Protein AF-A0A0C1C9D0-F1 (afdb_monomer)

Mean predicted aligned error: 9.77 Å

Foldseek 3Di:
DDPPDDADEDEDAQDPVQLALQCQLLDPPPDHDPLSVVLCVLQDQQLVVLLPDDLVNLCVVVVHVPDDPVRSVVSSVVSNVVSVVCLFPPADFLCSLCPPVNLVLVVVLCVVCCVQFSPPVLSVLVVVLCVVRVRTRCSVVLVVDDVLLCVLVVLLVVCCVVVPPPRAACFNSGLDAQADLALVRSLSSRCVSQSDNVQLVSRDQLVVSVVVLVPDDQCPCCVGRNDPDGSCSLSSLSTSVNSSVSNSSSRSSSSNRQSVDSVSSVVSRSSSNSCVVHVVDLLNSLQVVLVVCVVVVHFKYKYFQADPNNVVNNPPVPQWDWDPDDDVVRRITMTGGDPPPPD

Sequence (343 aa):
MNVLFYLVIHTSNILGIFTDPFEFEGDYGSGINLTRQKIFEQVVSKEALAKNLTGQEIIQLMQSPDASQAEIAEYHRMLVEQALLADHTYGPTLAELIPDDLIQVLIQKQSANREIGFSTEDLENFTAFIHRYGDQHIFHFLRSNLSEFLSLDKILRDHAATKGKDFDLPILGSTEPLIGQKNFELKVALLDKLMCAKTLQLAKPEETVRKSLAEMPKDFLNAYFGPTANTQDLALFCTPAGQTLFYWLYHALNLHLISKDPAMITEINLVKKRFAESLANPEFRAQAFREKLIAANSGLLFTQESDAYIPKALGKENLFLPIDKQNPRDGCFIFLRTDYVGT

pLDDT: mean 81.56, std 14.35, range [29.55, 95.81]

Solvent-accessible surface area (backbone atoms only — not comparable to full-atom values): 18991 Å² total; per-residue (Å²): 134,88,79,82,79,82,78,40,75,47,79,43,81,59,61,70,79,64,53,48,29,56,79,38,78,66,47,96,68,88,69,87,53,64,66,37,51,57,48,48,71,59,64,51,52,56,33,60,55,48,69,68,55,46,75,66,56,49,31,60,74,68,72,38,91,82,63,49,75,67,56,52,52,51,50,51,51,50,46,31,52,52,24,46,50,45,35,59,73,67,39,59,26,38,34,76,73,54,38,73,72,52,52,54,50,49,53,54,44,29,70,76,33,40,95,61,58,29,44,70,67,56,52,52,48,51,51,52,50,46,69,74,44,21,86,36,35,39,49,58,50,65,72,70,55,61,69,73,56,46,44,50,57,54,50,51,50,54,46,27,72,73,65,52,88,82,60,66,49,52,47,82,68,29,59,37,57,64,50,64,72,42,50,67,44,37,43,48,49,39,46,64,70,46,72,39,62,73,51,35,72,62,36,66,63,38,71,65,46,46,55,60,59,70,74,49,61,65,60,57,34,26,81,63,63,35,90,86,38,51,42,72,72,56,56,57,42,25,40,34,44,22,31,50,50,48,48,46,51,53,52,42,51,48,49,47,55,52,37,78,39,55,66,52,55,54,53,48,35,50,41,16,48,47,14,44,72,28,68,59,23,58,66,51,42,20,46,56,51,43,51,52,40,58,75,67,59,48,40,37,39,40,38,32,48,40,61,82,44,40,63,56,46,37,40,47,92,57,42,25,42,68,58,86,91,66,56,74,87,69,18,40,47,48,31,38,46,52,83,81,72,85,125

Structure (mmCIF, N/CA/C/O backbone):
data_AF-A0A0C1C9D0-F1
#
_entry.id   AF-A0A0C1C9D0-F1
#
loop_
_atom_site.group_PDB
_atom_site.id
_atom_site.type_symbol
_atom_site.label_atom_id
_atom_site.label_alt_id
_atom_site.label_comp_id
_atom_site.label_asym_id
_atom_site.label_entity_id
_atom_site.label_seq_id
_atom_site.pdbx_PDB_ins_code
_atom_site.Cartn_x
_atom_site.Cartn_y
_atom_site.Cartn_z
_atom_site.occupancy
_atom_site.B_iso_or_equiv
_atom_site.auth_seq_id
_atom_site.auth_comp_id
_atom_site.auth_asym_id
_atom_site.auth_atom_id
_atom_site.pdbx_PDB_model_num
ATOM 1 N N . MET A 1 1 ? -48.112 1.699 43.998 1.00 33.81 1 MET A N 1
ATOM 2 C CA . MET A 1 1 ? -46.986 2.413 43.358 1.00 33.81 1 MET A CA 1
ATOM 3 C C . MET A 1 1 ? -46.663 1.686 42.069 1.00 33.81 1 MET A C 1
ATOM 5 O O . MET A 1 1 ? -46.240 0.542 42.145 1.00 33.81 1 MET A O 1
ATOM 9 N N . ASN A 1 2 ? -46.917 2.297 40.911 1.00 29.55 2 ASN A N 1
ATOM 10 C CA . ASN A 1 2 ? -46.467 1.740 39.635 1.00 29.55 2 ASN A CA 1
ATOM 11 C C . ASN A 1 2 ? -44.996 2.118 39.461 1.00 29.55 2 ASN A C 1
ATOM 13 O O . ASN A 1 2 ? -44.685 3.290 39.263 1.00 29.55 2 ASN A O 1
ATOM 17 N N . VAL A 1 3 ? -44.100 1.142 39.601 1.00 32.69 3 VAL A N 1
ATOM 18 C CA . VAL A 1 3 ? -42.683 1.317 39.274 1.00 32.69 3 VAL A CA 1
ATOM 19 C C . VAL A 1 3 ? -42.565 1.178 37.761 1.00 32.69 3 VAL A C 1
ATOM 21 O O . VAL A 1 3 ? -42.685 0.084 37.214 1.00 32.69 3 VAL A O 1
ATOM 24 N N . LEU A 1 4 ? -42.403 2.307 37.075 1.00 31.38 4 LEU A N 1
ATOM 25 C CA . LEU A 1 4 ? -41.995 2.335 35.675 1.00 31.38 4 LEU A CA 1
ATOM 26 C C . LEU A 1 4 ? -40.527 1.898 35.615 1.00 31.38 4 LEU A C 1
ATOM 28 O O . LEU A 1 4 ? -39.630 2.686 35.899 1.00 31.38 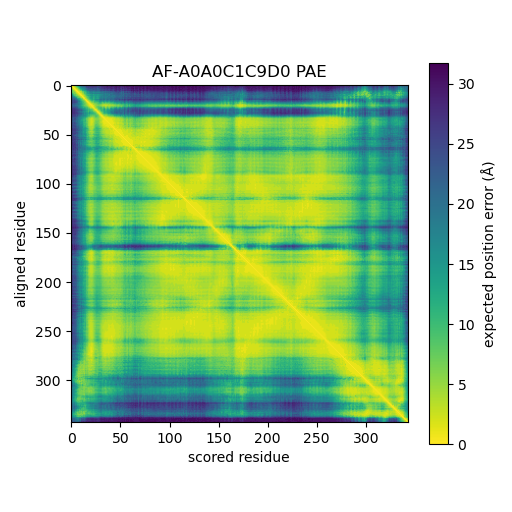4 LEU A O 1
ATOM 32 N N . PHE A 1 5 ? -40.287 0.632 35.274 1.00 34.69 5 PHE A N 1
ATOM 33 C CA . PHE A 1 5 ? -38.957 0.162 34.898 1.00 34.69 5 PHE A CA 1
ATOM 34 C C . PHE A 1 5 ? -38.650 0.682 33.493 1.00 34.69 5 PHE A C 1
ATOM 36 O O . PHE A 1 5 ? -39.205 0.198 32.507 1.00 34.69 5 PHE A O 1
ATOM 43 N N . TYR A 1 6 ? -37.793 1.696 33.401 1.00 36.97 6 TYR A N 1
ATOM 44 C CA . TYR A 1 6 ? -37.289 2.185 32.123 1.00 36.97 6 TYR A CA 1
ATOM 45 C C . TYR A 1 6 ? -36.071 1.339 31.734 1.00 36.97 6 TYR A C 1
ATOM 47 O O . TYR A 1 6 ? -34.959 1.581 32.196 1.00 36.97 6 TYR A O 1
ATOM 55 N N . LEU A 1 7 ? -36.291 0.298 30.930 1.00 45.38 7 LEU A N 1
ATOM 56 C CA . LEU A 1 7 ? -35.208 -0.509 30.373 1.00 45.38 7 LEU A CA 1
ATOM 57 C C . LEU A 1 7 ? -34.699 0.164 29.096 1.00 45.38 7 LEU A C 1
ATOM 59 O O . LEU A 1 7 ? -35.363 0.123 28.061 1.00 45.38 7 LEU A O 1
ATOM 63 N N . VAL A 1 8 ? -33.516 0.773 29.163 1.00 53.31 8 VAL A N 1
ATOM 64 C CA . VAL A 1 8 ? -32.811 1.251 27.969 1.00 53.31 8 VAL A CA 1
ATOM 65 C C . VAL A 1 8 ? -31.942 0.110 27.445 1.00 53.31 8 VAL A C 1
ATOM 67 O O . VAL A 1 8 ? -30.970 -0.287 28.097 1.00 53.31 8 VAL A O 1
ATOM 70 N N . ILE A 1 9 ? -32.335 -0.439 26.292 1.00 52.16 9 ILE A N 1
ATOM 71 C CA . ILE A 1 9 ? -31.601 -1.483 25.572 1.00 52.16 9 ILE A CA 1
ATOM 72 C C . ILE A 1 9 ? -30.754 -0.813 24.494 1.00 52.16 9 ILE A C 1
ATOM 74 O O . ILE A 1 9 ? -31.294 -0.126 23.627 1.00 52.16 9 ILE A O 1
ATOM 78 N N . HIS A 1 10 ? -29.447 -1.055 24.517 1.00 55.28 10 HIS A N 1
ATOM 79 C CA . HIS A 1 10 ? -28.554 -0.650 23.436 1.00 55.28 10 HIS A CA 1
ATOM 80 C C . HIS A 1 10 ? -28.048 -1.873 22.671 1.00 55.28 10 HIS A C 1
ATOM 82 O O . HIS A 1 10 ? -27.596 -2.853 23.265 1.00 55.28 10 HIS A O 1
ATOM 88 N N . THR A 1 11 ? -28.107 -1.792 21.342 1.00 45.91 11 THR A N 1
ATOM 89 C CA . THR A 1 11 ? -27.381 -2.672 20.424 1.00 45.91 11 THR A CA 1
ATOM 90 C C . THR A 1 11 ? -26.196 -1.901 19.867 1.00 45.91 11 THR A C 1
ATOM 92 O O . THR A 1 11 ? -26.376 -0.814 19.316 1.00 45.91 11 THR A O 1
ATOM 95 N N . SER A 1 12 ? -24.994 -2.446 19.994 1.00 51.91 12 SER A N 1
ATOM 96 C CA . SER A 1 12 ? -23.776 -1.815 19.484 1.00 51.91 12 SER A CA 1
ATOM 97 C C . SER A 1 12 ? -22.986 -2.806 18.644 1.00 51.91 12 SER A C 1
ATOM 99 O O . SER A 1 12 ? -22.614 -3.868 19.153 1.00 51.91 12 SER A O 1
ATOM 101 N N . ASN A 1 13 ? -22.698 -2.438 17.395 1.00 48.12 13 ASN A N 1
ATOM 102 C CA . ASN A 1 13 ? -21.672 -3.112 16.612 1.00 48.12 13 ASN A CA 1
ATOM 103 C C . ASN A 1 13 ? -20.329 -2.449 16.941 1.00 48.12 13 ASN A C 1
ATOM 105 O O . ASN A 1 13 ? -20.179 -1.245 16.727 1.00 48.12 13 ASN A O 1
ATOM 109 N N . ILE A 1 14 ? -19.416 -3.179 17.586 1.00 52.56 14 ILE A N 1
ATOM 110 C CA . ILE A 1 14 ? -18.249 -2.565 18.243 1.00 52.56 14 ILE A CA 1
ATOM 111 C C . ILE A 1 14 ? -16.984 -2.648 17.375 1.00 52.56 14 ILE A C 1
ATOM 113 O O . ILE A 1 14 ? -16.084 -1.816 17.516 1.00 52.56 14 ILE A O 1
ATOM 117 N N . LEU A 1 15 ? -16.929 -3.571 16.414 1.00 46.69 15 LEU A N 1
ATOM 118 C CA . LEU A 1 15 ? -15.831 -3.670 15.455 1.00 46.69 15 LEU A CA 1
ATOM 119 C C . LEU A 1 15 ? -16.086 -2.785 14.230 1.00 46.69 15 LEU A C 1
ATOM 121 O O . LEU A 1 15 ? -16.276 -3.240 13.110 1.00 46.69 15 LEU A O 1
ATOM 125 N N . GLY A 1 16 ? -15.889 -1.484 14.404 1.00 46.91 16 GLY A N 1
ATOM 126 C CA . GLY A 1 16 ? -15.000 -0.866 13.430 1.00 46.91 16 GLY A CA 1
ATOM 127 C C . GLY A 1 16 ? -13.612 -1.430 13.722 1.00 46.91 16 GLY A C 1
ATOM 128 O O . GLY A 1 16 ? -12.993 -1.015 14.705 1.00 46.91 16 GLY A O 1
ATOM 129 N N . ILE A 1 17 ? -13.108 -2.409 12.961 1.00 49.47 17 ILE A N 1
ATOM 130 C CA . ILE A 1 17 ? -11.648 -2.551 12.888 1.00 49.47 17 ILE A CA 1
ATOM 131 C C . ILE A 1 17 ? -11.193 -1.275 12.199 1.00 49.47 17 ILE A C 1
ATOM 133 O O . ILE A 1 17 ? -11.221 -1.163 10.977 1.00 49.47 17 ILE A O 1
ATOM 137 N N . PHE A 1 18 ? -10.837 -0.285 13.007 1.00 57.84 18 PHE A N 1
ATOM 138 C CA . PHE A 1 18 ? -10.246 0.929 12.504 1.00 57.84 18 PHE A CA 1
ATOM 139 C C . PHE A 1 18 ? -8.824 0.552 12.102 1.00 57.84 18 PHE A C 1
ATOM 141 O O . PHE A 1 18 ? -7.939 0.413 12.945 1.00 57.84 18 PHE A O 1
ATOM 148 N N . THR A 1 19 ? -8.634 0.282 10.816 1.00 59.12 19 THR A N 1
ATOM 149 C CA . THR A 1 19 ? -7.306 0.081 10.226 1.00 59.12 19 THR A CA 1
ATOM 150 C C . THR A 1 19 ? -6.776 1.348 9.580 1.00 59.12 19 THR A C 1
ATOM 152 O O . THR A 1 19 ? -5.577 1.448 9.348 1.00 59.12 19 THR A O 1
ATOM 155 N N . ASP A 1 20 ? -7.650 2.306 9.269 1.00 72.06 20 ASP A N 1
ATOM 156 C CA . ASP A 1 20 ? -7.263 3.534 8.593 1.00 72.06 20 ASP A CA 1
ATOM 157 C C . ASP A 1 20 ? -7.110 4.688 9.603 1.00 72.06 20 ASP A C 1
ATOM 159 O O . ASP A 1 20 ? -8.117 5.177 10.127 1.00 72.06 20 ASP A O 1
ATOM 163 N N . PRO A 1 21 ? -5.876 5.160 9.874 1.00 75.69 21 PRO A N 1
ATOM 164 C CA . PRO A 1 21 ? -5.648 6.298 10.762 1.00 75.69 21 PRO A CA 1
ATOM 165 C C . PRO A 1 21 ? -6.277 7.602 10.252 1.00 75.69 21 PRO A C 1
ATOM 167 O O . PRO A 1 21 ? -6.418 8.546 11.028 1.00 75.69 21 PRO A O 1
ATOM 170 N N . PHE A 1 22 ? -6.647 7.680 8.971 1.00 74.81 22 PHE A N 1
ATOM 171 C CA . PHE A 1 22 ? -7.183 8.893 8.358 1.00 74.81 22 PHE A CA 1
ATOM 172 C C . PHE A 1 22 ? -8.707 8.925 8.285 1.00 74.81 22 PHE A C 1
ATOM 174 O O . PHE A 1 22 ? -9.268 9.991 8.046 1.00 74.81 22 PHE A O 1
ATOM 181 N N . GLU A 1 23 ? -9.391 7.798 8.482 1.00 65.12 23 GLU A N 1
ATOM 182 C CA . GLU A 1 23 ? -10.855 7.745 8.418 1.00 65.12 23 GLU A CA 1
ATOM 183 C C . GLU A 1 23 ? -11.505 8.454 9.621 1.00 65.12 23 GLU A C 1
ATOM 185 O O . GLU A 1 23 ? -12.571 9.053 9.490 1.00 65.12 23 GLU A O 1
ATOM 190 N N . PHE A 1 24 ? -10.817 8.472 10.767 1.00 58.16 24 PHE A N 1
ATOM 191 C CA . PHE A 1 24 ? -11.317 9.024 12.023 1.00 58.16 24 PHE A CA 1
ATOM 192 C C . PHE A 1 24 ? -10.153 9.618 12.816 1.00 58.16 24 PHE A C 1
ATOM 194 O O . PHE A 1 24 ? -9.429 8.900 13.504 1.00 58.16 24 PHE A O 1
ATOM 201 N N . GLU A 1 25 ? -9.935 10.927 12.737 1.00 54.03 25 GLU A N 1
ATOM 202 C CA . GLU A 1 25 ? -8.869 11.599 13.491 1.00 54.03 25 GLU A CA 1
ATOM 203 C C . GLU A 1 25 ? -9.202 11.693 14.989 1.00 54.03 25 GLU A C 1
ATOM 205 O O . GLU A 1 25 ? -9.413 12.773 15.528 1.00 54.03 25 GLU A O 1
ATOM 210 N N . GLY A 1 26 ? -9.327 10.553 15.667 1.00 49.59 26 GLY A N 1
ATOM 211 C CA . GLY A 1 26 ? -9.634 10.461 17.095 1.00 49.59 26 GLY A CA 1
ATOM 212 C C . GLY A 1 26 ? -11.015 10.986 17.517 1.00 49.59 26 GLY A C 1
ATOM 213 O O . GLY A 1 26 ? -11.398 10.770 18.664 1.00 49.59 26 GLY A O 1
ATOM 214 N N . ASP A 1 27 ? -11.774 11.627 16.624 1.00 47.97 27 ASP A N 1
ATOM 215 C CA . ASP A 1 27 ? -13.157 12.041 16.845 1.00 47.97 27 ASP A CA 1
ATOM 216 C C . ASP A 1 27 ? -14.116 11.165 16.031 1.00 47.97 27 ASP A C 1
ATOM 218 O O . ASP A 1 27 ? -13.818 10.747 14.909 1.00 47.97 27 ASP A O 1
ATOM 222 N N . TYR A 1 28 ? -15.276 10.874 16.614 1.00 50.81 28 TYR A N 1
ATOM 223 C CA . TYR A 1 28 ? -16.309 9.988 16.075 1.00 50.81 28 TYR A CA 1
ATOM 224 C C . TYR A 1 28 ? -17.074 10.638 14.899 1.00 50.81 28 TYR A C 1
ATOM 226 O O . TYR A 1 28 ? -18.300 10.713 14.911 1.00 50.81 28 TYR A O 1
ATOM 234 N N . GLY A 1 29 ? -16.355 11.091 13.867 1.00 48.84 29 GLY A N 1
ATOM 235 C CA . GLY A 1 29 ? -16.905 11.337 12.531 1.00 48.84 29 GLY A CA 1
ATOM 236 C C . GLY A 1 29 ? -17.706 12.627 12.347 1.00 48.84 29 GLY A C 1
ATOM 237 O O . GLY A 1 29 ? -18.561 12.674 11.468 1.00 48.84 29 GLY A O 1
ATOM 238 N N . SER A 1 30 ? -17.462 13.674 13.142 1.00 47.88 30 SER A N 1
ATOM 239 C CA . SER A 1 30 ? -18.216 14.931 13.011 1.00 47.88 30 SER A CA 1
ATOM 240 C C . SER A 1 30 ? -17.719 15.855 11.880 1.00 47.88 30 SER A C 1
ATOM 242 O O . SER A 1 30 ? -18.475 16.716 11.429 1.00 47.88 30 SER A O 1
ATOM 244 N N . GLY A 1 31 ? -16.490 15.669 11.374 1.00 56.25 31 GLY A N 1
ATOM 245 C CA . GLY A 1 31 ? -15.890 16.537 10.353 1.00 56.25 31 GLY A CA 1
ATOM 246 C C . GLY A 1 31 ? -14.949 15.824 9.376 1.00 56.25 31 GLY A C 1
ATOM 247 O O . GLY A 1 31 ? -14.382 14.776 9.677 1.00 56.25 31 GLY A O 1
ATOM 248 N N . ILE A 1 32 ? -14.781 16.415 8.188 1.00 62.66 32 ILE A N 1
ATOM 249 C CA . ILE A 1 32 ? -13.820 15.957 7.174 1.00 62.66 32 ILE A CA 1
ATOM 250 C C . ILE A 1 32 ? -12.402 16.280 7.662 1.00 62.66 32 ILE A C 1
ATOM 252 O O . ILE A 1 32 ? -12.065 17.444 7.877 1.00 62.66 32 ILE A O 1
ATOM 256 N N . ASN A 1 33 ? -11.555 15.259 7.806 1.00 73.31 33 ASN A N 1
ATOM 257 C CA . ASN A 1 33 ? -10.136 15.454 8.095 1.00 73.31 33 ASN A CA 1
ATOM 258 C C . ASN A 1 33 ? -9.420 16.019 6.847 1.00 73.31 33 ASN A C 1
ATOM 260 O O . ASN A 1 33 ? -9.370 15.375 5.797 1.00 73.31 33 ASN A O 1
ATOM 264 N N . LEU A 1 34 ? -8.839 17.218 6.970 1.00 81.56 34 LEU A N 1
ATOM 265 C CA . LEU A 1 34 ? -8.141 17.891 5.866 1.00 81.56 34 LEU A CA 1
ATOM 266 C C . LEU A 1 34 ? -6.887 17.135 5.407 1.00 81.56 34 LEU A C 1
ATOM 268 O O . LEU A 1 34 ? -6.597 17.096 4.216 1.00 81.56 34 LEU A O 1
ATOM 272 N N . THR A 1 35 ? -6.146 16.508 6.320 1.00 84.69 35 THR A N 1
ATOM 273 C CA . THR A 1 35 ? -4.988 15.666 5.985 1.00 84.69 35 THR A CA 1
ATOM 274 C C . THR A 1 35 ? -5.411 14.423 5.191 1.00 84.69 35 THR A C 1
ATOM 276 O O . THR A 1 35 ? -4.758 14.094 4.207 1.00 84.69 35 THR A O 1
ATOM 279 N N . ARG A 1 36 ? -6.540 13.783 5.525 1.00 83.12 36 ARG A N 1
ATOM 280 C CA . ARG A 1 36 ? -7.143 12.680 4.765 1.00 83.12 36 ARG A CA 1
ATOM 281 C C . ARG A 1 36 ? -7.488 13.141 3.363 1.00 83.12 36 ARG A C 1
ATOM 283 O O . ARG A 1 36 ? -7.135 12.448 2.420 1.00 83.12 36 ARG A O 1
ATOM 290 N N . GLN A 1 37 ? -8.145 14.293 3.227 1.00 82.88 37 GLN A N 1
ATOM 291 C CA . GLN A 1 37 ? -8.483 14.843 1.917 1.00 82.88 37 GLN A CA 1
ATOM 292 C C . GLN A 1 37 ? -7.218 15.067 1.076 1.00 82.88 37 GLN A C 1
ATOM 294 O O . GLN A 1 37 ? -7.131 14.542 -0.031 1.00 82.88 37 GLN A O 1
ATOM 299 N N . LYS A 1 38 ? -6.202 15.741 1.633 1.00 85.75 38 LYS A N 1
ATOM 300 C CA . LYS A 1 38 ? -4.914 15.962 0.954 1.00 85.75 38 LYS A CA 1
ATOM 301 C C . LYS A 1 38 ? -4.246 14.649 0.531 1.00 85.75 38 LYS A C 1
ATOM 303 O O . LYS A 1 38 ? -3.741 14.549 -0.582 1.00 85.75 38 LYS A O 1
ATOM 308 N N . ILE A 1 39 ? -4.215 13.645 1.411 1.00 86.75 39 ILE A N 1
ATOM 309 C CA . ILE A 1 39 ? -3.615 12.338 1.106 1.00 86.75 39 ILE A CA 1
ATOM 310 C C . ILE A 1 39 ? -4.423 11.634 0.026 1.00 86.75 39 ILE A C 1
ATOM 312 O O . ILE A 1 39 ? -3.837 11.168 -0.943 1.00 86.75 39 ILE A O 1
ATOM 316 N N . PHE A 1 40 ? -5.747 11.574 0.171 1.00 85.06 40 PHE A N 1
ATOM 317 C CA . PHE A 1 40 ? -6.661 10.951 -0.782 1.00 85.06 40 PHE A CA 1
ATOM 318 C C . PHE A 1 40 ? -6.470 11.523 -2.189 1.00 85.06 40 PHE A C 1
ATOM 320 O O . PHE A 1 40 ? -6.255 10.762 -3.128 1.00 85.06 40 PHE A O 1
ATOM 327 N N . GLU A 1 41 ? -6.445 12.852 -2.316 1.00 82.94 41 GLU A N 1
ATOM 328 C CA . GLU A 1 41 ? -6.203 13.558 -3.580 1.00 82.94 41 GLU A CA 1
ATOM 329 C C . GLU A 1 41 ? -4.841 13.220 -4.208 1.00 82.94 41 GLU A C 1
ATOM 331 O O . GLU A 1 41 ? -4.704 13.252 -5.429 1.00 82.94 41 GLU A O 1
ATOM 336 N N . GLN A 1 42 ? -3.833 12.872 -3.401 1.00 85.38 42 GLN A N 1
ATOM 337 C CA . GLN A 1 42 ? -2.512 12.484 -3.899 1.00 85.38 42 GLN A CA 1
ATOM 338 C C . GLN A 1 42 ? -2.385 10.999 -4.225 1.00 85.38 42 GLN A C 1
ATOM 340 O O . GLN A 1 42 ? -1.645 10.648 -5.141 1.00 85.38 42 GLN A O 1
ATOM 345 N N . VAL A 1 43 ? -3.033 10.118 -3.460 1.00 84.38 43 VAL A N 1
ATOM 346 C CA . VAL A 1 43 ? -2.854 8.667 -3.603 1.00 84.38 43 VAL A CA 1
ATOM 347 C C . VAL A 1 43 ? -3.835 8.055 -4.596 1.00 84.38 43 VAL A C 1
ATOM 349 O O . VAL A 1 43 ? -3.480 7.083 -5.262 1.00 84.38 43 VAL A O 1
ATOM 352 N N . VAL A 1 44 ? -5.053 8.580 -4.721 1.00 83.25 44 VAL A N 1
ATOM 353 C CA . VAL A 1 44 ? -6.058 8.019 -5.632 1.00 83.25 44 VAL A CA 1
ATOM 354 C C . VAL A 1 44 ? -5.719 8.380 -7.075 1.00 83.25 44 VAL A C 1
ATOM 356 O O . VAL A 1 44 ? -5.294 9.496 -7.362 1.00 83.25 44 VAL A O 1
ATOM 359 N N . SER A 1 45 ? -5.889 7.424 -7.997 1.00 81.50 45 SER A N 1
ATOM 360 C CA . SER A 1 45 ? -5.680 7.703 -9.419 1.00 81.50 45 SER A CA 1
ATOM 361 C C . SER A 1 45 ? -6.662 8.752 -9.914 1.00 81.50 45 SER A C 1
ATOM 363 O O . SER A 1 45 ? -7.840 8.744 -9.541 1.00 81.50 45 SER A O 1
ATOM 365 N N . LYS A 1 46 ? -6.200 9.636 -10.801 1.00 86.12 46 LYS A N 1
ATOM 366 C CA . LYS A 1 46 ? -7.089 10.622 -11.425 1.00 86.12 46 LYS A CA 1
ATOM 367 C C . LYS A 1 46 ? -8.208 9.921 -12.183 1.00 86.12 46 LYS A C 1
ATOM 369 O O . LYS A 1 46 ? -9.341 10.387 -12.176 1.00 86.12 46 LYS A O 1
ATOM 374 N N . GLU A 1 47 ? -7.901 8.771 -12.782 1.00 87.25 47 GLU A N 1
ATOM 375 C CA . GLU A 1 47 ? -8.882 7.919 -13.447 1.00 87.25 47 GLU A CA 1
ATOM 376 C C . GLU A 1 47 ? -9.983 7.455 -12.483 1.00 87.25 47 GLU A C 1
ATOM 378 O O . GLU A 1 47 ? -11.163 7.545 -12.814 1.00 87.25 47 GLU A O 1
ATOM 383 N N . ALA A 1 48 ? -9.628 6.984 -11.283 1.00 85.81 48 ALA A N 1
ATOM 384 C CA . ALA A 1 48 ? -10.615 6.554 -10.300 1.00 85.81 48 ALA A CA 1
ATOM 385 C C . ALA A 1 48 ? -11.463 7.734 -9.815 1.00 85.81 48 ALA A C 1
ATOM 387 O O . ALA A 1 48 ? -12.674 7.579 -9.678 1.00 85.81 48 ALA A O 1
ATOM 388 N N . LEU A 1 49 ? -10.868 8.914 -9.611 1.00 85.38 49 LEU A N 1
ATOM 389 C CA . LEU A 1 49 ? -11.632 10.125 -9.298 1.00 85.38 49 LEU A CA 1
ATOM 390 C C . LEU A 1 49 ? -12.631 10.445 -10.417 1.00 85.38 49 LEU A C 1
ATOM 392 O O . LEU A 1 49 ? -13.818 10.595 -10.146 1.00 85.38 49 LEU A O 1
ATOM 396 N N . ALA A 1 50 ? -12.176 10.456 -11.673 1.00 88.69 50 ALA A N 1
ATOM 397 C CA . ALA A 1 50 ? -13.022 10.735 -12.831 1.00 88.69 50 ALA A CA 1
ATOM 398 C C . ALA A 1 50 ? -14.158 9.709 -12.988 1.00 88.69 50 ALA A C 1
ATOM 400 O O . ALA A 1 50 ? -15.302 10.088 -13.225 1.00 88.69 50 ALA A O 1
ATOM 401 N N . LYS A 1 51 ? -13.884 8.410 -12.804 1.00 88.69 51 LYS A N 1
ATOM 402 C CA . LYS A 1 51 ? -14.890 7.335 -12.905 1.00 88.69 51 LYS A CA 1
ATOM 403 C C . LYS A 1 51 ? -16.008 7.437 -11.868 1.00 88.69 51 LYS A C 1
ATOM 405 O O . LYS A 1 51 ? -17.104 6.960 -12.142 1.00 88.69 51 LYS A O 1
ATOM 410 N N . ASN A 1 52 ? -15.737 8.034 -10.709 1.00 88.62 52 ASN A N 1
ATOM 411 C CA . ASN A 1 52 ? -16.703 8.158 -9.618 1.00 88.62 52 ASN A CA 1
ATOM 412 C C . ASN A 1 52 ? -17.502 9.472 -9.642 1.00 88.62 52 ASN A C 1
ATOM 414 O O . ASN A 1 52 ? -18.343 9.669 -8.768 1.00 88.62 52 ASN A O 1
ATOM 418 N N . LEU A 1 53 ? -17.275 10.349 -10.627 1.00 90.19 53 LEU A N 1
ATOM 419 C CA . LEU A 1 53 ? -18.080 11.558 -10.794 1.00 90.19 53 LEU A CA 1
ATOM 420 C C . LEU A 1 53 ? -19.535 11.202 -11.123 1.00 90.19 53 LEU A C 1
ATOM 422 O O . LEU A 1 53 ? -19.827 10.410 -12.020 1.00 90.19 53 LEU A O 1
ATOM 426 N N . THR A 1 54 ? -20.461 11.833 -10.414 1.00 91.50 54 THR A N 1
ATOM 427 C CA . THR A 1 54 ? -21.896 11.764 -10.679 1.00 91.50 54 THR A CA 1
ATOM 428 C C . THR A 1 54 ? -22.267 12.581 -11.918 1.00 91.50 54 THR A C 1
ATOM 430 O O . THR A 1 54 ? -21.580 13.529 -12.300 1.00 91.50 54 THR A O 1
ATOM 433 N N . GLY A 1 55 ? -23.420 12.279 -12.526 1.00 88.19 55 GLY A N 1
ATOM 434 C CA . GLY A 1 55 ? -23.930 13.060 -13.659 1.00 88.19 55 GLY A CA 1
ATOM 435 C C . GLY A 1 55 ? -24.107 14.552 -13.339 1.00 88.19 55 GLY A C 1
ATOM 436 O O . GLY A 1 55 ? -23.877 15.389 -14.203 1.00 88.19 55 GLY A O 1
ATOM 437 N N . GLN A 1 56 ? -24.447 14.902 -12.092 1.00 90.12 56 GLN A N 1
ATOM 438 C CA . GLN A 1 56 ? -24.542 16.300 -11.659 1.00 90.12 56 GLN A CA 1
ATOM 439 C C . GLN A 1 56 ? -23.173 16.984 -11.587 1.00 90.12 56 GLN A C 1
ATOM 441 O O . GLN A 1 56 ? -23.044 18.117 -12.042 1.00 90.12 56 GLN A O 1
ATOM 446 N N . GLU A 1 57 ? -22.153 16.310 -11.057 1.00 92.31 57 GLU A N 1
ATOM 447 C CA . GLU A 1 57 ? -20.783 16.840 -11.029 1.00 92.31 57 GLU A CA 1
ATOM 448 C C . GLU A 1 57 ? -20.228 17.002 -12.447 1.00 92.31 57 GLU A C 1
ATOM 450 O O . GLU A 1 57 ? -19.593 18.008 -12.752 1.00 92.31 57 GLU A O 1
ATOM 455 N N . ILE A 1 58 ? -20.541 16.070 -13.350 1.00 92.25 58 ILE A N 1
ATOM 456 C CA . ILE A 1 58 ? -20.192 16.191 -14.768 1.00 92.25 58 ILE A CA 1
ATOM 457 C C . ILE A 1 58 ? -20.888 17.403 -15.401 1.00 92.25 58 ILE A C 1
ATOM 459 O O . ILE A 1 58 ? -20.218 18.212 -16.034 1.00 92.25 58 ILE A O 1
ATOM 463 N N . ILE A 1 59 ? -22.193 17.590 -15.180 1.00 92.62 59 ILE A N 1
ATOM 464 C CA . ILE A 1 59 ? -22.939 18.770 -15.658 1.00 92.62 59 ILE A CA 1
ATOM 465 C C . ILE A 1 59 ? -22.304 20.074 -15.149 1.00 92.62 59 ILE A C 1
ATOM 467 O O . ILE A 1 59 ? -22.158 21.036 -15.909 1.00 92.62 59 ILE A O 1
ATOM 471 N N . GLN A 1 60 ? -21.899 20.109 -13.876 1.00 92.50 60 GLN A N 1
ATOM 472 C CA . GLN A 1 60 ? -21.222 21.264 -13.281 1.00 92.50 60 GLN A CA 1
ATOM 473 C C . GLN A 1 60 ? -19.868 21.534 -13.948 1.00 92.50 60 GLN A C 1
ATOM 475 O O . GLN A 1 60 ? -19.571 22.684 -14.269 1.00 92.50 60 GLN A O 1
ATOM 480 N N . LEU A 1 61 ? -19.073 20.490 -14.204 1.00 91.69 61 LEU A N 1
ATOM 481 C CA . LEU A 1 61 ? -17.788 20.598 -14.903 1.00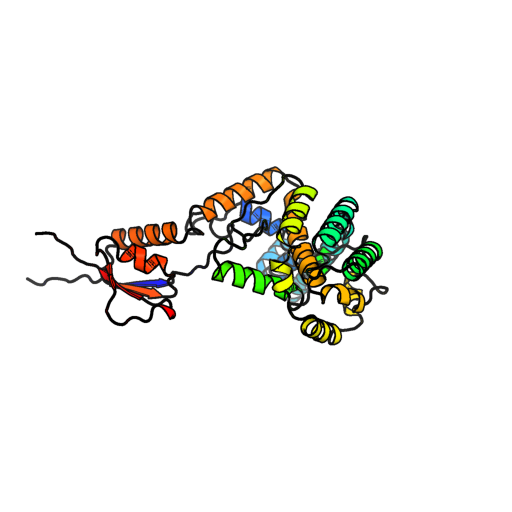 91.69 61 LEU A CA 1
ATOM 482 C C . LEU A 1 61 ? -17.953 21.047 -16.358 1.00 91.69 61 LEU A C 1
ATOM 484 O O . LEU A 1 61 ? -17.161 21.853 -16.839 1.00 91.69 61 LEU A O 1
ATOM 488 N N . MET A 1 62 ? -18.988 20.556 -17.043 1.00 93.19 62 MET A N 1
ATOM 489 C CA . MET A 1 62 ? -19.341 20.964 -18.405 1.00 93.19 62 MET A CA 1
ATOM 490 C C . MET A 1 62 ? -19.858 22.405 -18.475 1.00 93.19 62 MET A C 1
ATOM 492 O O . MET A 1 62 ? -19.900 22.976 -19.562 1.00 93.19 62 MET A O 1
ATOM 496 N N . GLN A 1 63 ? -20.291 22.978 -17.344 1.00 91.81 63 GLN A N 1
ATOM 497 C CA . GLN A 1 63 ? -20.977 24.273 -17.274 1.00 91.81 63 GLN A CA 1
ATOM 498 C C . GLN A 1 63 ? -22.209 24.340 -18.200 1.00 91.81 63 GLN A C 1
ATOM 500 O O . GLN A 1 63 ? -22.561 25.405 -18.706 1.00 91.81 63 GLN A O 1
ATOM 505 N N . SER A 1 64 ? -22.873 23.197 -18.415 1.00 89.38 64 SER A N 1
ATOM 506 C CA . SER A 1 64 ? -24.009 23.051 -19.333 1.00 89.38 64 SER A CA 1
ATOM 507 C C . SER A 1 64 ? -25.181 22.360 -18.625 1.00 89.38 64 SER A C 1
ATOM 509 O O . SER A 1 64 ? -25.263 21.130 -18.630 1.00 89.38 64 SER A O 1
ATOM 511 N N . PRO A 1 65 ? -26.079 23.123 -17.970 1.00 86.81 65 PRO A N 1
ATOM 512 C CA . PRO A 1 65 ? -27.153 22.566 -17.143 1.00 86.81 65 PRO A CA 1
ATOM 513 C C . PRO A 1 65 ? -28.181 21.735 -17.927 1.00 86.81 65 PRO A C 1
ATOM 515 O O . PRO A 1 65 ? -28.823 20.872 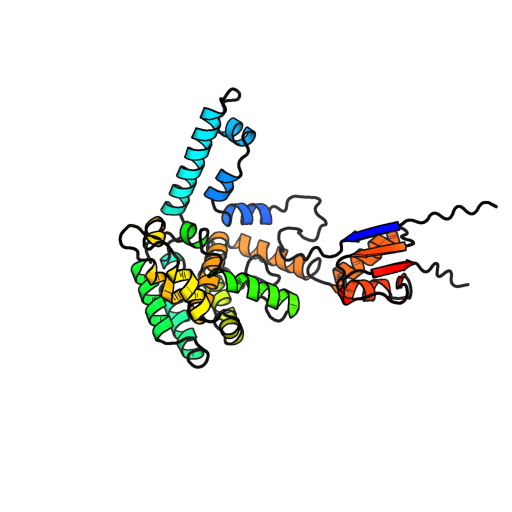-17.335 1.00 86.81 65 PRO A O 1
ATOM 518 N N . ASP A 1 66 ? -28.297 21.955 -19.240 1.00 90.25 66 ASP A N 1
ATOM 519 C CA . ASP A 1 66 ? -29.240 21.261 -20.128 1.00 90.25 66 ASP A CA 1
ATOM 520 C C . ASP A 1 66 ? -28.583 20.132 -20.950 1.00 90.25 66 ASP A C 1
ATOM 522 O O . ASP A 1 66 ? -29.162 19.662 -21.932 1.00 90.25 66 ASP A O 1
ATOM 526 N N . ALA A 1 67 ? -27.371 19.698 -20.580 1.00 89.50 67 ALA A N 1
ATOM 527 C CA . ALA A 1 67 ? -26.658 18.636 -21.285 1.00 89.50 67 ALA A CA 1
ATOM 528 C C . ALA A 1 67 ? -27.478 17.336 -21.340 1.00 89.50 67 ALA A C 1
ATOM 530 O O . ALA A 1 67 ? -27.986 16.831 -20.334 1.00 89.50 67 ALA A O 1
ATOM 531 N N . SER A 1 68 ? -27.580 16.761 -22.535 1.00 93.88 68 SER A N 1
ATOM 532 C CA . SER A 1 68 ? -28.215 15.464 -22.741 1.00 93.88 68 SER A CA 1
ATOM 533 C C . SER A 1 68 ? -27.398 14.337 -22.102 1.00 93.88 68 SER A C 1
ATOM 535 O O . SER A 1 68 ? -26.188 14.438 -21.903 1.00 93.88 68 SER A O 1
ATOM 537 N N . GLN A 1 69 ? -28.041 13.196 -21.837 1.00 93.06 69 GLN A N 1
ATOM 538 C CA . GLN A 1 69 ? -27.352 12.015 -21.294 1.00 93.06 69 GLN A CA 1
ATOM 539 C C . GLN A 1 69 ? -26.215 11.514 -22.199 1.00 93.06 69 GLN A C 1
ATOM 541 O O . GLN A 1 69 ? -25.219 10.998 -21.700 1.00 93.06 69 GLN A O 1
ATOM 546 N N . ALA A 1 70 ? -26.338 11.689 -23.518 1.00 94.94 70 ALA A N 1
ATOM 547 C CA . ALA A 1 70 ? -25.284 11.328 -24.462 1.00 94.94 70 ALA A CA 1
ATOM 548 C C . ALA A 1 70 ? -24.063 12.254 -24.338 1.00 94.94 70 ALA A C 1
ATOM 550 O O . ALA A 1 70 ? -22.933 11.774 -24.346 1.00 94.94 70 ALA A O 1
ATOM 551 N N . GLU A 1 71 ? -24.282 13.561 -24.168 1.00 95.12 71 GLU A N 1
ATOM 552 C CA . GLU A 1 71 ? -23.200 14.535 -23.968 1.00 95.12 71 GLU A CA 1
ATOM 553 C C . GLU A 1 71 ? -22.492 14.326 -22.625 1.00 95.12 71 GLU A C 1
ATOM 555 O O . GLU A 1 71 ? -21.266 14.382 -22.568 1.00 95.12 71 GLU A O 1
ATOM 560 N N . ILE A 1 72 ? -23.244 14.012 -21.564 1.00 94.31 72 ILE A N 1
ATOM 561 C CA . ILE A 1 72 ? -22.690 13.668 -20.246 1.00 94.31 72 ILE A CA 1
ATOM 562 C C . ILE A 1 72 ? -21.806 12.417 -20.344 1.00 94.31 72 ILE A C 1
ATOM 564 O O . ILE A 1 72 ? -20.686 12.416 -19.835 1.00 94.31 72 ILE A O 1
ATOM 568 N N . ALA A 1 73 ? -22.284 11.361 -21.012 1.00 94.56 73 ALA A N 1
ATOM 569 C CA . ALA A 1 73 ? -21.535 10.114 -21.170 1.00 94.56 73 ALA A CA 1
ATOM 570 C C . ALA A 1 73 ? -20.247 10.306 -21.987 1.00 94.56 73 ALA A C 1
ATOM 572 O O . ALA A 1 73 ? -19.199 9.769 -21.627 1.00 94.56 73 ALA A O 1
ATOM 573 N N . GLU A 1 74 ? -20.305 11.096 -23.059 1.00 95.81 74 GLU A N 1
ATOM 574 C CA . GLU A 1 74 ? -19.132 11.385 -23.883 1.00 95.81 74 GLU A CA 1
ATOM 575 C C . GLU A 1 74 ? -18.105 12.241 -23.132 1.00 95.81 74 GLU A C 1
ATOM 577 O O . GLU A 1 74 ? -16.913 11.930 -23.141 1.00 95.81 74 GLU A O 1
ATOM 582 N N . TYR A 1 75 ? -18.553 13.268 -22.405 1.00 95.56 75 TYR A N 1
ATOM 583 C CA . TYR A 1 75 ? -17.659 14.075 -21.576 1.00 95.56 75 TYR A CA 1
ATOM 584 C C . TYR A 1 75 ? -17.015 13.242 -20.462 1.00 95.56 75 TYR A C 1
ATOM 586 O O . TYR A 1 75 ? -15.820 13.371 -20.201 1.00 95.56 75 TYR A O 1
ATOM 594 N N . HIS A 1 76 ? -17.773 12.333 -19.837 1.00 94.50 76 HIS A N 1
ATOM 595 C CA . HIS A 1 76 ? -17.233 11.404 -18.843 1.00 94.50 76 HIS A CA 1
ATOM 596 C C . HIS A 1 76 ? -16.133 10.518 -19.427 1.00 94.50 76 HIS A C 1
ATOM 598 O O . HIS A 1 76 ? -15.055 10.417 -18.840 1.00 94.50 76 HIS A O 1
ATOM 604 N N . ARG A 1 77 ? -16.364 9.940 -20.613 1.00 95.19 77 ARG A N 1
ATOM 605 C CA . ARG A 1 77 ? -15.358 9.155 -21.341 1.00 95.19 77 ARG A CA 1
ATOM 606 C C . ARG A 1 77 ? -14.095 9.977 -21.599 1.00 95.19 77 ARG A C 1
ATOM 608 O O . ARG A 1 77 ? -12.998 9.507 -21.306 1.00 95.19 77 ARG A O 1
ATOM 615 N N . MET A 1 78 ? -14.244 11.217 -22.068 1.00 95.62 78 MET A N 1
ATOM 616 C CA . MET A 1 78 ? -13.117 12.126 -22.293 1.00 95.62 78 MET A CA 1
ATOM 617 C C . MET A 1 78 ? -12.340 12.435 -21.006 1.00 95.62 78 MET A C 1
ATOM 619 O O . MET A 1 78 ? -11.112 12.436 -21.035 1.00 95.62 78 MET A O 1
ATOM 623 N N . LEU A 1 79 ? -13.018 12.673 -19.877 1.00 93.75 79 LEU A N 1
ATOM 624 C CA . LEU A 1 79 ? -12.357 12.906 -18.586 1.00 93.75 79 LEU A CA 1
ATOM 625 C C . LEU A 1 79 ? -11.534 11.693 -18.144 1.00 93.75 79 LEU A C 1
ATOM 627 O O . LEU A 1 79 ? -10.405 11.854 -17.685 1.00 93.75 79 LEU A O 1
ATOM 631 N N . VAL A 1 80 ? -12.081 10.485 -18.297 1.00 91.44 80 VAL A N 1
ATOM 632 C CA . VAL A 1 80 ? -11.374 9.239 -17.975 1.00 91.44 80 VAL A CA 1
ATOM 633 C C . VAL A 1 80 ? -10.146 9.071 -18.874 1.00 91.44 80 VAL A C 1
ATOM 635 O O . VAL A 1 80 ? -9.063 8.788 -18.369 1.00 91.44 80 VAL A O 1
ATOM 638 N N . GLU A 1 81 ? -10.272 9.315 -20.180 1.00 91.12 81 GLU A N 1
ATOM 639 C CA . GLU A 1 81 ? -9.149 9.243 -21.128 1.00 91.12 81 GLU A CA 1
ATOM 640 C C . GLU A 1 81 ? -8.062 10.282 -20.837 1.00 91.12 81 GLU A C 1
ATOM 642 O O . GLU A 1 81 ? -6.873 9.963 -20.856 1.00 91.12 81 GLU A O 1
ATOM 647 N N . GLN A 1 82 ? -8.447 11.515 -20.506 1.00 91.56 82 GLN A N 1
ATOM 648 C CA . GLN A 1 82 ? -7.506 12.559 -20.100 1.00 91.56 82 GLN A CA 1
ATOM 649 C C . GLN A 1 82 ? -6.804 12.210 -18.788 1.00 91.56 82 GLN A C 1
ATOM 651 O O . GLN A 1 82 ? -5.605 12.453 -18.649 1.00 91.56 82 GLN A O 1
ATOM 656 N N . ALA A 1 83 ? -7.529 11.635 -17.829 1.00 88.38 83 ALA A N 1
ATOM 657 C CA . ALA A 1 83 ? -6.966 11.207 -16.560 1.00 88.38 83 ALA A CA 1
ATOM 658 C C . ALA A 1 83 ? -5.965 10.058 -16.740 1.00 88.38 83 ALA A C 1
ATOM 660 O O . ALA A 1 83 ? -4.866 10.125 -16.191 1.00 88.38 83 ALA A O 1
ATOM 661 N N . LEU A 1 84 ? -6.304 9.064 -17.568 1.00 86.12 84 LEU A N 1
ATOM 662 C CA . LEU A 1 84 ? -5.395 7.990 -17.973 1.00 86.12 84 LEU A CA 1
ATOM 663 C C . LEU A 1 84 ? -4.132 8.553 -18.622 1.00 86.12 84 LEU A C 1
ATOM 665 O O . LEU A 1 84 ? -3.024 8.238 -18.192 1.00 86.12 84 LEU A O 1
ATOM 669 N N . LEU A 1 85 ? -4.284 9.437 -19.612 1.00 87.12 85 LEU A N 1
ATOM 670 C CA . LEU A 1 85 ? -3.150 10.072 -20.278 1.00 87.12 85 LEU A CA 1
ATOM 671 C C . LEU A 1 85 ? -2.280 10.852 -19.285 1.00 87.12 85 LEU A C 1
ATOM 673 O O . LEU A 1 85 ? -1.054 10.781 -19.352 1.00 87.12 85 LEU A O 1
ATOM 677 N N . ALA A 1 86 ? -2.892 11.575 -18.345 1.00 86.00 86 ALA A N 1
ATOM 678 C CA . ALA A 1 86 ? -2.168 12.329 -17.333 1.00 86.00 86 ALA A CA 1
ATOM 679 C C . ALA A 1 86 ? -1.376 11.415 -16.384 1.00 86.00 86 ALA A C 1
ATOM 681 O O . ALA A 1 86 ? -0.231 11.733 -16.067 1.00 86.00 86 ALA A O 1
ATOM 682 N N . ASP A 1 87 ? -1.946 10.288 -15.958 1.00 83.81 87 ASP A N 1
ATOM 683 C CA . ASP A 1 87 ? -1.254 9.307 -15.116 1.00 83.81 87 ASP A CA 1
ATOM 684 C C . ASP A 1 87 ? -0.098 8.636 -15.884 1.00 83.81 87 ASP A C 1
ATOM 686 O O . ASP A 1 87 ? 0.985 8.446 -15.325 1.00 83.81 87 ASP A O 1
ATOM 690 N N . HIS A 1 88 ? -0.286 8.369 -17.182 1.00 82.81 88 HIS A N 1
ATOM 691 C CA . HIS A 1 88 ? 0.756 7.859 -18.079 1.00 82.81 88 HIS A CA 1
ATOM 692 C C . HIS A 1 88 ? 1.859 8.869 -18.407 1.00 82.81 88 HIS A C 1
ATOM 694 O O . HIS A 1 88 ? 2.957 8.443 -18.732 1.00 82.81 88 HIS A O 1
ATOM 700 N N . THR A 1 89 ? 1.585 10.175 -18.364 1.00 82.81 89 THR A N 1
ATOM 701 C CA . THR A 1 89 ? 2.542 11.218 -18.792 1.00 82.81 89 THR A CA 1
ATOM 702 C C . THR A 1 89 ? 3.262 11.877 -17.616 1.00 82.81 89 THR A C 1
ATOM 704 O O . THR A 1 89 ? 4.381 12.358 -17.761 1.00 82.81 89 THR A O 1
ATOM 707 N N . TYR A 1 90 ? 2.608 11.961 -16.454 1.00 84.69 90 TYR A N 1
ATOM 708 C CA . TYR A 1 90 ? 3.083 12.761 -15.319 1.00 84.69 90 TYR A CA 1
ATOM 709 C C . TYR A 1 90 ? 3.208 11.974 -14.011 1.00 84.69 90 TYR A C 1
ATOM 711 O O . TYR A 1 90 ? 3.572 12.556 -12.984 1.00 84.69 90 TYR A O 1
ATOM 719 N N . GLY A 1 91 ? 2.881 10.676 -14.004 1.00 85.69 91 GLY A N 1
ATOM 720 C CA . GLY A 1 91 ? 3.158 9.811 -12.856 1.00 85.69 91 GLY A CA 1
ATOM 721 C C . GLY A 1 91 ? 4.666 9.707 -12.580 1.00 85.69 91 GLY A C 1
ATOM 722 O O . GLY A 1 91 ? 5.472 10.152 -13.386 1.00 85.69 91 GLY A O 1
ATOM 723 N N . PRO A 1 92 ? 5.108 9.113 -11.466 1.00 90.00 92 PRO A N 1
ATOM 724 C CA . PRO A 1 92 ? 6.512 8.745 -11.332 1.00 90.00 92 PRO A CA 1
ATOM 725 C C . PRO A 1 92 ? 6.854 7.577 -12.266 1.00 90.00 92 PRO A C 1
ATOM 727 O O . PRO A 1 92 ? 6.054 6.653 -12.463 1.00 90.00 92 PRO A O 1
ATOM 730 N N . THR A 1 93 ? 8.052 7.621 -12.827 1.00 93.12 93 THR A N 1
ATOM 731 C CA . THR A 1 93 ? 8.676 6.516 -13.558 1.00 93.12 93 THR A CA 1
ATOM 732 C C . THR A 1 93 ? 9.181 5.431 -12.604 1.00 93.12 93 THR A C 1
ATOM 734 O O . THR A 1 93 ? 9.324 5.655 -11.394 1.00 93.12 93 THR A O 1
ATOM 737 N N . LEU A 1 94 ? 9.472 4.235 -13.125 1.00 93.56 94 LEU A N 1
ATOM 738 C CA . LEU A 1 94 ? 10.055 3.161 -12.318 1.00 93.56 94 LEU A CA 1
ATOM 739 C C . LEU A 1 94 ? 11.421 3.555 -11.747 1.00 93.56 94 LEU A C 1
ATOM 741 O O . LEU A 1 94 ? 11.683 3.267 -10.583 1.00 93.56 94 LEU A O 1
ATOM 745 N N . ALA A 1 95 ? 12.255 4.255 -12.518 1.00 93.00 95 ALA A N 1
ATOM 746 C CA . ALA A 1 95 ? 13.565 4.730 -12.076 1.00 93.00 95 ALA A CA 1
ATOM 747 C C . ALA A 1 95 ? 13.465 5.837 -11.009 1.00 93.00 95 ALA A C 1
ATOM 749 O O . ALA A 1 95 ? 14.286 5.898 -10.099 1.00 93.00 95 ALA A O 1
ATOM 750 N N . GLU A 1 96 ? 12.426 6.679 -11.039 1.00 92.69 96 GLU A N 1
ATOM 751 C CA . GLU A 1 96 ? 12.147 7.618 -9.939 1.00 92.69 96 GLU A CA 1
ATOM 752 C C . GLU A 1 96 ? 11.643 6.902 -8.676 1.00 92.69 96 GLU A C 1
ATOM 754 O O . GLU A 1 96 ? 11.787 7.397 -7.546 1.00 92.69 96 GLU A O 1
ATOM 759 N N . LEU A 1 97 ? 11.026 5.726 -8.830 1.00 92.62 97 LEU A N 1
ATOM 760 C CA . LEU A 1 97 ? 10.610 4.912 -7.696 1.00 92.62 97 LEU A CA 1
ATOM 761 C C . LEU A 1 97 ? 11.771 4.090 -7.117 1.00 92.62 97 LEU A C 1
ATOM 763 O O . LEU A 1 97 ? 11.929 4.058 -5.894 1.00 92.62 97 LEU A O 1
ATOM 767 N N . ILE A 1 98 ? 12.603 3.506 -7.972 1.00 94.25 98 ILE A N 1
ATOM 768 C CA . ILE A 1 98 ? 13.795 2.730 -7.625 1.00 94.25 98 ILE A CA 1
ATOM 769 C C . ILE A 1 98 ? 15.022 3.390 -8.273 1.00 94.25 98 ILE A C 1
ATOM 771 O O . ILE A 1 98 ? 15.469 2.952 -9.332 1.00 94.25 98 ILE A O 1
ATOM 775 N N . PRO A 1 99 ? 15.556 4.458 -7.655 1.00 92.44 99 PRO A N 1
ATOM 776 C CA . PRO A 1 99 ? 16.808 5.063 -8.099 1.00 92.44 99 PRO A CA 1
ATOM 777 C C . PRO A 1 99 ? 18.011 4.137 -7.847 1.00 92.44 99 PRO A C 1
ATOM 779 O O . PRO A 1 99 ? 17.938 3.203 -7.044 1.00 92.44 99 PRO A O 1
ATOM 782 N N . ASP A 1 100 ? 19.137 4.406 -8.514 1.00 92.25 100 ASP A N 1
ATOM 783 C CA . ASP A 1 100 ? 20.350 3.570 -8.456 1.00 92.25 100 ASP A CA 1
ATOM 784 C C . ASP A 1 100 ? 20.897 3.377 -7.033 1.00 92.25 100 ASP A C 1
ATOM 786 O O . ASP A 1 100 ? 21.394 2.305 -6.680 1.00 92.25 100 ASP A O 1
ATOM 790 N N . ASP A 1 101 ? 20.788 4.397 -6.183 1.00 94.12 101 ASP A N 1
ATOM 791 C CA . ASP A 1 101 ? 21.161 4.310 -4.770 1.00 94.12 101 ASP A CA 1
ATOM 792 C C . ASP A 1 101 ? 20.280 3.309 -4.003 1.00 94.12 101 ASP A C 1
ATOM 794 O O . ASP A 1 101 ? 20.770 2.605 -3.120 1.00 94.12 101 ASP A O 1
ATOM 798 N N . LEU A 1 102 ? 19.009 3.153 -4.381 1.00 94.38 102 LEU A N 1
ATOM 799 C CA . LEU A 1 102 ? 18.111 2.146 -3.819 1.00 94.38 102 LEU A CA 1
ATOM 800 C C . LEU A 1 102 ? 18.424 0.739 -4.341 1.00 94.38 102 LEU A C 1
ATOM 802 O O . LEU A 1 102 ? 18.293 -0.231 -3.592 1.00 94.38 102 LEU A O 1
ATOM 806 N N . ILE A 1 103 ? 18.922 0.620 -5.576 1.00 93.69 103 ILE A N 1
ATOM 807 C CA . ILE A 1 103 ? 19.467 -0.643 -6.098 1.00 93.69 103 ILE A CA 1
ATOM 808 C C . ILE A 1 103 ? 20.665 -1.091 -5.246 1.00 93.69 103 ILE A C 1
ATOM 810 O O . ILE A 1 103 ? 20.756 -2.266 -4.886 1.00 93.69 103 ILE A O 1
ATOM 814 N N . GLN A 1 104 ? 21.540 -0.168 -4.823 1.00 95.19 104 GLN A N 1
ATOM 815 C CA . GLN A 1 104 ? 22.638 -0.504 -3.902 1.00 95.19 104 GLN A CA 1
ATOM 816 C C . GLN A 1 104 ? 22.132 -1.030 -2.552 1.00 95.19 104 GLN A C 1
ATOM 818 O O . GLN A 1 104 ? 22.706 -1.974 -2.002 1.00 95.19 104 GLN A O 1
ATOM 823 N N . VAL A 1 105 ? 21.027 -0.486 -2.034 1.00 95.00 105 VAL A N 1
ATOM 824 C CA . VAL A 1 105 ? 20.386 -1.016 -0.819 1.00 95.00 105 VAL A CA 1
ATOM 825 C C . VAL A 1 105 ? 19.818 -2.419 -1.066 1.00 95.00 105 VAL A C 1
ATOM 827 O O . VAL A 1 105 ? 20.017 -3.309 -0.238 1.00 95.00 105 VAL A O 1
ATOM 830 N N . LEU A 1 106 ? 19.174 -2.669 -2.212 1.00 93.69 106 LEU A N 1
ATOM 831 C CA . LEU A 1 106 ? 18.677 -4.002 -2.582 1.00 93.69 106 LEU A CA 1
ATOM 832 C C . LEU A 1 106 ? 19.803 -5.043 -2.659 1.00 93.69 106 LEU A C 1
ATOM 834 O O . LEU A 1 106 ? 19.623 -6.151 -2.155 1.00 93.69 106 LEU A O 1
ATOM 838 N N . ILE A 1 107 ? 20.974 -4.688 -3.198 1.00 94.94 107 ILE A N 1
ATOM 839 C CA . ILE A 1 107 ? 22.163 -5.561 -3.231 1.00 94.94 107 ILE A CA 1
ATOM 840 C C . ILE A 1 107 ? 22.593 -5.958 -1.809 1.00 94.94 107 ILE A C 1
ATOM 842 O O . ILE A 1 107 ? 22.854 -7.134 -1.526 1.00 94.94 107 ILE A O 1
ATOM 846 N N . GLN A 1 108 ? 22.625 -4.995 -0.883 1.00 93.94 108 GLN A N 1
ATOM 847 C CA . GLN A 1 108 ? 22.955 -5.260 0.521 1.00 93.94 108 GLN A CA 1
ATOM 848 C C . GLN A 1 108 ? 21.909 -6.171 1.179 1.00 93.94 108 GLN A C 1
ATOM 850 O O . GLN A 1 108 ? 22.264 -7.103 1.905 1.00 93.94 108 GLN A O 1
ATOM 855 N N . LYS A 1 109 ? 20.617 -5.952 0.895 1.00 91.81 109 LYS A N 1
ATOM 856 C CA . LYS A 1 109 ? 19.526 -6.796 1.404 1.00 91.81 109 LYS A CA 1
ATOM 857 C C . LYS A 1 109 ? 19.561 -8.205 0.842 1.00 91.81 109 LYS A C 1
ATOM 859 O O . LYS A 1 109 ? 19.340 -9.139 1.606 1.00 91.81 109 LYS A O 1
ATOM 864 N N . GLN A 1 110 ? 19.864 -8.372 -0.439 1.00 94.25 110 GLN A N 1
ATOM 865 C CA . GLN A 1 110 ? 20.062 -9.685 -1.045 1.00 94.25 110 GLN A CA 1
ATOM 866 C C . GLN A 1 110 ? 21.200 -10.419 -0.339 1.00 94.25 110 GLN A C 1
ATOM 868 O O . GLN A 1 110 ? 21.014 -11.545 0.111 1.00 94.25 110 GLN A O 1
ATOM 873 N N . SER A 1 111 ? 22.338 -9.751 -0.144 1.00 91.19 111 SER A N 1
ATOM 874 C CA . SER A 1 111 ? 23.491 -10.337 0.550 1.00 91.19 111 SER A CA 1
ATOM 875 C C . SER A 1 111 ? 23.142 -10.801 1.970 1.00 91.19 111 SER A C 1
ATOM 877 O O . SER A 1 111 ? 23.518 -11.902 2.364 1.00 91.19 111 SER A O 1
ATOM 879 N N . ALA A 1 112 ? 22.382 -10.001 2.726 1.00 89.12 112 ALA A N 1
ATOM 880 C CA . ALA A 1 112 ? 21.972 -10.333 4.093 1.00 89.12 112 ALA A CA 1
ATOM 881 C C . ALA A 1 112 ? 20.888 -11.425 4.175 1.00 89.12 112 ALA A C 1
ATOM 883 O O . ALA A 1 112 ? 20.811 -12.136 5.174 1.00 89.12 112 ALA A O 1
ATOM 884 N N . ASN A 1 113 ? 20.049 -11.557 3.144 1.00 87.62 113 ASN A N 1
ATOM 885 C CA . ASN A 1 113 ? 18.882 -12.443 3.140 1.00 87.62 113 ASN A CA 1
ATOM 886 C C . ASN A 1 113 ? 18.996 -13.597 2.122 1.00 87.62 113 ASN A C 1
ATOM 888 O O . ASN A 1 113 ? 17.996 -14.245 1.801 1.00 87.62 113 ASN A O 1
ATOM 892 N N . ARG A 1 114 ? 20.206 -13.883 1.624 1.00 88.19 114 ARG A N 1
ATOM 893 C CA . ARG A 1 114 ? 20.450 -14.923 0.611 1.00 88.19 114 ARG A CA 1
ATOM 894 C C . ARG A 1 114 ? 19.941 -16.296 1.050 1.00 88.19 114 ARG A C 1
ATOM 896 O O . ARG A 1 114 ? 19.219 -16.950 0.307 1.00 88.19 114 ARG A O 1
ATOM 903 N N . GLU A 1 115 ? 20.262 -16.690 2.278 1.00 84.50 115 GLU A N 1
ATOM 904 C CA . GLU A 1 115 ? 19.940 -18.016 2.830 1.00 84.50 115 GLU A CA 1
ATOM 905 C C . GLU A 1 115 ? 18.455 -18.201 3.187 1.00 84.50 115 GLU A C 1
ATOM 907 O O . GLU A 1 115 ? 18.026 -19.300 3.525 1.00 84.50 115 GLU A O 1
ATOM 912 N N . ILE A 1 116 ? 17.659 -17.130 3.140 1.00 83.75 116 ILE A N 1
ATOM 913 C CA . ILE A 1 116 ? 16.258 -17.131 3.586 1.00 83.75 116 ILE A CA 1
ATOM 914 C C . ILE A 1 116 ? 15.267 -16.828 2.455 1.00 83.75 116 ILE A C 1
ATOM 916 O O . ILE A 1 116 ? 14.101 -16.543 2.725 1.00 83.75 116 ILE A O 1
ATOM 920 N N . GLY A 1 117 ? 15.719 -16.900 1.199 1.00 81.94 117 GLY A N 1
ATOM 921 C CA . GLY A 1 117 ? 14.844 -16.837 0.026 1.00 81.94 117 GLY A CA 1
ATOM 922 C C . GLY A 1 117 ? 14.916 -15.553 -0.800 1.00 81.94 117 GLY A C 1
ATOM 923 O O . GLY A 1 117 ? 14.033 -15.351 -1.626 1.00 81.94 117 GLY A O 1
ATOM 924 N N . PHE A 1 118 ? 15.931 -14.697 -0.610 1.00 92.81 118 PHE A N 1
ATOM 925 C CA . PHE A 1 118 ? 16.253 -13.631 -1.570 1.00 92.81 118 PHE A CA 1
ATOM 926 C C . PHE A 1 118 ? 17.518 -13.996 -2.359 1.00 92.81 118 PHE A C 1
ATOM 928 O O . PHE A 1 118 ? 18.641 -13.659 -1.973 1.00 92.81 118 PHE A O 1
ATOM 935 N N . SER A 1 119 ? 17.340 -14.734 -3.455 1.00 93.56 119 SER A N 1
ATOM 936 C CA . SER A 1 119 ? 18.443 -15.279 -4.247 1.00 93.56 119 SER A CA 1
ATOM 937 C C . SER A 1 119 ? 19.158 -14.208 -5.084 1.00 93.56 119 SER A C 1
ATOM 939 O O . SER A 1 119 ? 18.701 -13.074 -5.231 1.00 93.56 119 SER A O 1
ATOM 941 N N . THR A 1 120 ? 20.317 -14.563 -5.639 1.00 94.75 120 THR A N 1
ATOM 942 C CA . THR A 1 120 ? 21.023 -13.691 -6.591 1.00 94.75 120 THR A CA 1
ATOM 943 C C . THR A 1 120 ? 20.273 -13.587 -7.919 1.00 94.75 120 THR A C 1
ATOM 945 O O . THR A 1 120 ? 20.221 -12.501 -8.484 1.00 94.75 120 THR A O 1
ATOM 948 N N . GLU A 1 121 ? 19.613 -14.664 -8.350 1.00 95.12 121 GLU A N 1
ATOM 949 C CA . GLU A 1 121 ? 18.755 -14.669 -9.540 1.00 95.12 121 GLU A CA 1
ATOM 950 C C . GLU A 1 121 ? 17.570 -13.700 -9.388 1.00 95.12 121 GLU A C 1
ATOM 952 O O . GLU A 1 121 ? 17.256 -12.959 -10.316 1.00 95.12 121 GLU A O 1
ATOM 957 N N . ASP A 1 122 ? 16.954 -13.627 -8.201 1.00 95.25 122 ASP A N 1
ATOM 958 C CA . ASP A 1 122 ? 15.899 -12.642 -7.919 1.00 95.25 122 ASP A CA 1
ATOM 959 C C . ASP A 1 122 ? 16.407 -11.211 -8.140 1.00 95.25 122 ASP A C 1
ATOM 961 O O . ASP A 1 122 ? 15.772 -10.421 -8.832 1.00 95.25 122 ASP A O 1
ATOM 965 N N . LEU A 1 123 ? 17.575 -10.874 -7.585 1.00 95.50 123 LEU A N 1
ATOM 966 C CA . LEU A 1 123 ? 18.157 -9.537 -7.711 1.00 95.50 123 LEU A CA 1
ATOM 967 C C . LEU A 1 123 ? 18.538 -9.197 -9.157 1.00 95.50 123 LEU A C 1
ATOM 969 O O . LEU A 1 123 ? 18.306 -8.071 -9.599 1.00 95.50 123 LEU A O 1
ATOM 973 N N . GLU A 1 124 ? 19.107 -10.147 -9.898 1.00 95.81 124 GLU A N 1
ATOM 974 C CA . GLU A 1 124 ? 19.408 -9.982 -11.323 1.00 95.81 124 GLU A CA 1
ATOM 975 C C . GLU A 1 124 ? 18.131 -9.712 -12.127 1.00 95.81 124 GLU A C 1
ATOM 977 O O . GLU A 1 124 ? 18.083 -8.754 -12.902 1.00 95.81 124 GLU A O 1
ATOM 982 N N . ASN A 1 125 ? 17.065 -10.476 -11.871 1.00 95.75 125 ASN A N 1
ATOM 983 C CA . ASN A 1 125 ? 15.762 -10.282 -12.501 1.00 95.75 125 ASN A CA 1
ATOM 984 C C . ASN A 1 125 ? 15.137 -8.927 -12.139 1.00 95.75 125 ASN A C 1
ATOM 986 O O . ASN A 1 125 ? 14.604 -8.244 -13.016 1.00 95.75 125 ASN A O 1
ATOM 990 N N . PHE A 1 126 ? 15.238 -8.497 -10.877 1.00 94.81 126 PHE A N 1
ATOM 991 C CA . PHE A 1 126 ? 14.761 -7.181 -10.437 1.00 94.81 126 PHE A CA 1
ATOM 992 C C . PHE A 1 126 ? 15.482 -6.067 -11.188 1.00 94.81 126 PHE A C 1
ATOM 994 O O . PHE A 1 126 ? 14.851 -5.168 -11.739 1.00 94.81 126 PHE A O 1
ATOM 1001 N N . THR A 1 127 ? 16.807 -6.159 -11.250 1.00 94.25 127 THR A N 1
ATOM 1002 C CA . THR A 1 127 ? 17.668 -5.149 -11.868 1.00 94.25 127 THR A CA 1
ATOM 1003 C C . THR A 1 127 ? 17.428 -5.088 -13.377 1.00 94.25 127 THR A C 1
ATOM 1005 O O . THR A 1 127 ? 17.280 -4.004 -13.936 1.00 94.25 127 THR A O 1
ATOM 1008 N N . ALA A 1 128 ? 17.286 -6.240 -14.039 1.00 94.31 128 ALA A N 1
ATOM 1009 C CA . ALA A 1 128 ? 16.944 -6.319 -15.456 1.00 94.31 128 ALA A CA 1
ATOM 1010 C C . ALA A 1 128 ? 15.569 -5.702 -15.762 1.00 94.31 128 ALA A C 1
ATOM 1012 O O . ALA A 1 128 ? 15.431 -4.981 -16.752 1.00 94.31 128 ALA A O 1
ATOM 1013 N N . PHE A 1 129 ? 14.566 -5.943 -14.913 1.00 94.31 129 PHE A N 1
ATOM 1014 C CA . PHE A 1 129 ? 13.240 -5.341 -15.054 1.00 94.31 129 PHE A CA 1
ATOM 1015 C C . PHE A 1 129 ? 13.278 -3.821 -14.868 1.00 94.31 129 PHE A C 1
ATOM 1017 O O . PHE A 1 129 ? 12.725 -3.094 -15.692 1.00 94.31 129 PHE A O 1
ATOM 1024 N N . ILE A 1 130 ? 13.983 -3.333 -13.841 1.00 93.81 130 ILE A N 1
ATOM 1025 C CA . ILE A 1 130 ? 14.156 -1.896 -13.585 1.00 93.81 130 ILE A CA 1
ATOM 1026 C C . ILE A 1 130 ? 14.886 -1.221 -14.747 1.00 93.81 130 ILE A C 1
ATOM 1028 O O . ILE A 1 130 ? 14.461 -0.164 -15.191 1.00 93.81 130 ILE A O 1
ATOM 1032 N N . HIS A 1 131 ? 15.941 -1.829 -15.292 1.00 92.62 131 HIS A N 1
ATOM 1033 C CA . HIS A 1 131 ? 16.634 -1.265 -16.450 1.00 92.62 131 HIS A CA 1
ATOM 1034 C C . HIS A 1 131 ? 15.779 -1.269 -17.717 1.00 92.62 131 HIS A C 1
ATOM 1036 O O . HIS A 1 131 ? 15.864 -0.332 -18.505 1.00 92.62 131 HIS A O 1
ATOM 1042 N N . ARG A 1 132 ? 14.961 -2.307 -17.927 1.00 93.31 132 ARG A N 1
ATOM 1043 C CA . ARG A 1 132 ? 14.105 -2.415 -19.114 1.00 93.31 132 ARG A CA 1
ATOM 1044 C C . ARG A 1 132 ? 12.954 -1.413 -19.102 1.00 93.31 132 ARG A C 1
ATOM 1046 O O . ARG A 1 132 ? 12.637 -0.871 -20.152 1.00 93.31 132 ARG A O 1
ATOM 1053 N N . TYR A 1 133 ? 12.334 -1.206 -17.943 1.00 93.25 133 TYR A N 1
ATOM 1054 C CA . TYR A 1 133 ? 11.123 -0.393 -17.793 1.00 93.25 133 TYR A CA 1
ATOM 1055 C C . TYR A 1 133 ? 11.347 0.878 -16.965 1.00 93.25 133 TYR A C 1
ATOM 1057 O O . TYR A 1 133 ? 10.392 1.488 -16.492 1.00 93.25 133 TYR A O 1
ATOM 1065 N N . GLY A 1 134 ? 12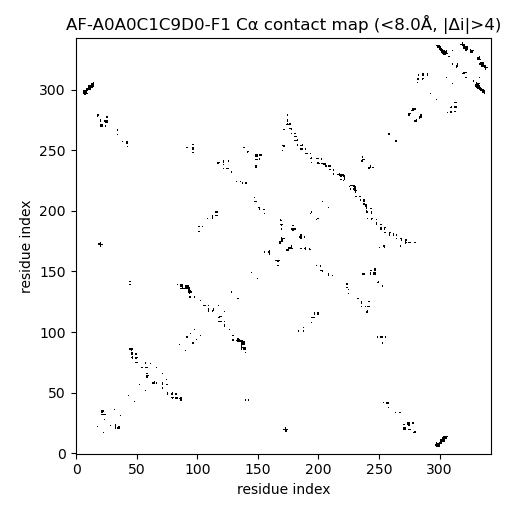.604 1.273 -16.760 1.00 93.12 134 GLY A N 1
ATOM 1066 C CA . GLY A 1 134 ? 12.997 2.371 -15.874 1.00 93.12 134 GLY A CA 1
ATOM 1067 C C . GLY A 1 134 ? 12.358 3.707 -16.237 1.00 93.12 134 GLY A C 1
ATOM 1068 O O . GLY A 1 134 ? 11.960 4.459 -15.352 1.00 93.12 134 GLY A O 1
ATOM 1069 N N . ASP A 1 135 ? 12.217 3.975 -17.531 1.00 92.44 135 ASP A N 1
ATOM 1070 C CA . ASP A 1 135 ? 11.616 5.187 -18.089 1.00 92.44 135 ASP A CA 1
ATOM 1071 C C . ASP A 1 135 ? 10.080 5.146 -18.139 1.00 92.44 135 ASP A C 1
ATOM 1073 O O . ASP A 1 135 ? 9.444 6.157 -18.429 1.00 92.44 135 ASP A O 1
ATOM 1077 N N . GLN A 1 136 ? 9.468 4.000 -17.837 1.00 91.44 136 GLN A N 1
ATOM 1078 C CA . GLN A 1 136 ? 8.023 3.840 -17.903 1.00 91.44 136 GLN A CA 1
ATOM 1079 C C . GLN A 1 136 ? 7.349 4.403 -16.656 1.00 91.44 136 GLN A C 1
ATOM 1081 O O . GLN A 1 136 ? 7.757 4.129 -15.524 1.00 91.44 136 GLN A O 1
ATOM 1086 N N . HIS A 1 137 ? 6.258 5.138 -16.856 1.00 90.81 137 HIS A N 1
ATOM 1087 C CA . HIS A 1 137 ? 5.385 5.578 -15.774 1.00 90.81 137 HIS A CA 1
ATOM 1088 C C . HIS A 1 137 ? 4.604 4.392 -15.204 1.00 90.81 137 HIS A C 1
ATOM 1090 O O . HIS A 1 137 ? 3.816 3.741 -15.887 1.00 90.81 137 HIS A O 1
ATOM 1096 N N . ILE A 1 138 ? 4.817 4.107 -13.922 1.00 87.81 138 ILE A N 1
ATOM 1097 C CA . ILE A 1 138 ? 4.345 2.860 -13.295 1.00 87.81 138 ILE A CA 1
ATOM 1098 C C . ILE A 1 138 ? 3.015 2.996 -12.567 1.00 87.81 138 ILE A C 1
ATOM 1100 O O . ILE A 1 138 ? 2.478 2.002 -12.088 1.00 87.81 138 ILE A O 1
ATOM 1104 N N . PHE A 1 139 ? 2.490 4.214 -12.433 1.00 84.75 139 PHE A N 1
ATOM 1105 C CA . PHE A 1 139 ? 1.326 4.483 -11.593 1.00 84.75 139 PHE A CA 1
ATOM 1106 C C . PHE A 1 139 ? 0.088 3.706 -12.066 1.00 84.75 139 PHE A C 1
ATOM 1108 O O . PHE A 1 139 ? -0.526 2.991 -11.273 1.00 84.75 139 PHE A O 1
ATOM 1115 N N . HIS A 1 140 ? -0.237 3.787 -13.360 1.00 81.81 140 HIS A N 1
ATOM 1116 C CA . HIS A 1 140 ? -1.394 3.092 -13.925 1.00 81.81 140 HIS A CA 1
ATOM 1117 C C . HIS A 1 140 ? -1.243 1.565 -13.852 1.00 81.81 140 HIS A C 1
ATOM 1119 O O . HIS A 1 140 ? -2.184 0.880 -13.448 1.00 81.81 140 HIS A O 1
ATOM 1125 N N . PHE A 1 141 ? -0.044 1.043 -14.138 1.00 86.25 141 PHE A N 1
ATOM 1126 C CA . PHE A 1 141 ? 0.282 -0.374 -13.953 1.00 86.25 141 PHE A CA 1
ATOM 1127 C C . PHE A 1 141 ? 0.052 -0.798 -12.499 1.00 86.25 141 PHE A C 1
ATOM 1129 O O . PHE A 1 141 ? -0.760 -1.680 -12.236 1.00 86.25 141 PHE A O 1
ATOM 1136 N N . LEU A 1 142 ? 0.676 -0.100 -11.539 1.00 84.69 142 LEU A N 1
ATOM 1137 C CA . LEU A 1 142 ? 0.628 -0.480 -10.130 1.00 84.69 142 LEU A CA 1
ATOM 1138 C C . LEU A 1 142 ? -0.790 -0.463 -9.526 1.00 84.69 142 LEU A C 1
ATOM 1140 O O . LEU A 1 142 ? -1.068 -1.181 -8.562 1.00 84.69 142 LEU A O 1
ATOM 1144 N N . ARG A 1 143 ? -1.684 0.360 -10.083 1.00 76.25 143 ARG A N 1
ATOM 1145 C CA . ARG A 1 143 ? -3.083 0.504 -9.654 1.00 76.25 143 ARG A CA 1
ATOM 1146 C C . ARG A 1 143 ? -4.057 -0.426 -10.375 1.00 76.25 143 ARG A C 1
ATOM 1148 O O . ARG A 1 143 ? -5.116 -0.699 -9.819 1.00 76.25 143 ARG A O 1
ATOM 1155 N N . SER A 1 144 ? -3.694 -0.937 -11.549 1.00 74.12 144 SER A N 1
ATOM 1156 C CA . SER A 1 144 ? -4.537 -1.815 -12.383 1.00 74.12 144 SER A CA 1
ATOM 1157 C C . SER A 1 144 ? -4.114 -3.288 -12.302 1.00 74.12 144 SER A C 1
ATOM 1159 O O . SER A 1 144 ? -4.376 -4.091 -13.196 1.00 74.12 144 SER A O 1
ATOM 1161 N N . ASN A 1 145 ? -3.418 -3.639 -11.223 1.00 68.50 145 ASN A N 1
ATOM 1162 C CA . ASN A 1 145 ? -2.737 -4.912 -11.062 1.00 68.50 145 ASN A CA 1
ATOM 1163 C C . ASN A 1 145 ? -3.654 -6.097 -10.751 1.00 68.50 145 ASN A C 1
ATOM 1165 O O . ASN A 1 145 ? -4.743 -5.960 -10.197 1.00 68.50 145 ASN A O 1
ATOM 1169 N N . LEU A 1 146 ? -3.115 -7.290 -11.008 1.00 66.81 146 LEU A N 1
ATOM 1170 C CA . LEU A 1 146 ? -3.688 -8.558 -10.575 1.00 66.81 146 LEU A CA 1
ATOM 1171 C C . LEU A 1 146 ? -3.797 -8.631 -9.051 1.00 66.81 146 LEU A C 1
ATOM 1173 O O . LEU A 1 146 ? -2.814 -8.416 -8.330 1.00 66.81 146 LEU A O 1
ATOM 1177 N N . SER A 1 147 ? -4.965 -9.049 -8.568 1.00 70.81 147 SER A N 1
ATOM 1178 C CA . SER A 1 147 ? -5.214 -9.350 -7.155 1.00 70.81 147 SER A CA 1
ATOM 1179 C C . SER A 1 147 ? -4.188 -10.316 -6.557 1.00 70.81 147 SER A C 1
ATOM 1181 O O . SER A 1 147 ? -3.874 -10.255 -5.370 1.00 70.81 147 SER A O 1
ATOM 1183 N N . GLU A 1 148 ? -3.634 -11.198 -7.382 1.00 77.00 148 GLU A N 1
ATOM 1184 C CA . GLU A 1 148 ? -2.697 -12.243 -7.007 1.00 77.00 148 GLU A CA 1
ATOM 1185 C C . GLU A 1 148 ? -1.338 -11.679 -6.595 1.00 77.00 148 GLU A C 1
ATOM 1187 O O . GLU A 1 148 ? -0.778 -12.137 -5.596 1.00 77.00 148 GLU A O 1
ATOM 1192 N N . PHE A 1 149 ? -0.837 -10.646 -7.279 1.00 75.31 149 PHE A N 1
ATOM 1193 C CA . PHE A 1 149 ? 0.414 -9.985 -6.893 1.00 75.31 149 PHE A CA 1
ATOM 1194 C C . PHE A 1 149 ? 0.255 -9.104 -5.649 1.00 75.31 149 PHE A C 1
ATOM 1196 O O . PHE A 1 149 ? 1.210 -8.910 -4.901 1.00 75.31 149 PHE A O 1
ATOM 1203 N N . LEU A 1 150 ? -0.968 -8.650 -5.358 1.00 74.56 150 LEU A N 1
ATOM 1204 C CA . LEU A 1 150 ? -1.309 -7.996 -4.092 1.00 74.56 150 LEU A CA 1
ATOM 1205 C C . LEU A 1 150 ? -1.757 -8.983 -3.010 1.00 74.56 150 LEU A C 1
ATOM 1207 O O . LEU A 1 150 ? -2.172 -8.573 -1.930 1.00 74.56 150 LEU A O 1
ATOM 1211 N N . SER A 1 151 ? -1.662 -10.293 -3.235 1.00 77.88 151 SER A N 1
ATOM 1212 C CA . SER A 1 151 ? -2.130 -11.252 -2.234 1.00 77.88 151 SER A CA 1
ATOM 1213 C C . SER A 1 151 ? -1.338 -11.197 -0.925 1.00 77.88 151 SER A C 1
ATOM 1215 O O . SER A 1 151 ? -1.902 -11.482 0.135 1.00 77.88 151 SER A O 1
ATOM 1217 N N . LEU A 1 152 ? -0.079 -10.750 -0.983 1.00 83.00 152 LEU A N 1
ATOM 1218 C CA . LEU A 1 152 ? 0.732 -10.481 0.198 1.00 83.00 152 LEU A CA 1
ATOM 1219 C C . LEU A 1 152 ? 0.139 -9.345 1.052 1.00 83.00 152 LEU A C 1
ATOM 1221 O O . LEU A 1 152 ? 0.140 -9.468 2.267 1.00 83.00 152 LEU A O 1
ATOM 1225 N N . ASP A 1 153 ? -0.468 -8.309 0.460 1.00 79.12 153 ASP A N 1
ATOM 1226 C CA . ASP A 1 153 ? -1.116 -7.210 1.203 1.00 79.12 153 ASP A CA 1
ATOM 1227 C C . ASP A 1 153 ? -2.198 -7.729 2.155 1.00 79.12 153 ASP A C 1
ATOM 1229 O O . ASP A 1 153 ? -2.227 -7.407 3.344 1.00 79.12 153 ASP A O 1
ATOM 1233 N N . LYS A 1 154 ? -3.080 -8.602 1.656 1.00 76.25 154 LYS A N 1
ATOM 1234 C CA . LYS A 1 154 ? -4.095 -9.231 2.506 1.00 76.25 154 LYS A CA 1
ATOM 1235 C C . LYS A 1 154 ? -3.456 -10.101 3.592 1.00 76.25 154 LYS A C 1
ATOM 1237 O O . LYS A 1 154 ? -3.834 -9.972 4.748 1.00 76.25 154 LYS A O 1
ATOM 1242 N N . ILE A 1 155 ? -2.478 -10.941 3.245 1.00 82.25 155 ILE A N 1
ATOM 1243 C CA . ILE A 1 155 ? -1.811 -11.828 4.215 1.00 82.25 155 ILE A CA 1
ATOM 1244 C C . ILE A 1 155 ? -1.146 -11.017 5.330 1.00 82.25 155 ILE A C 1
ATOM 1246 O O . ILE A 1 155 ? -1.263 -11.374 6.499 1.00 82.25 155 ILE A O 1
ATOM 1250 N N . LEU A 1 156 ? -0.473 -9.918 4.988 1.00 79.44 156 LEU A N 1
ATOM 1251 C CA . LEU A 1 156 ? 0.196 -9.055 5.953 1.00 79.44 156 LEU A CA 1
ATOM 1252 C C . LEU A 1 156 ? -0.804 -8.313 6.845 1.00 79.44 156 LEU A C 1
ATOM 1254 O O . LEU A 1 156 ? -0.584 -8.244 8.054 1.00 79.44 156 LEU A O 1
ATOM 1258 N N . ARG A 1 157 ? -1.923 -7.828 6.291 1.00 72.19 157 ARG A N 1
ATOM 1259 C CA . ARG A 1 157 ? -3.013 -7.226 7.077 1.00 72.19 157 ARG A CA 1
ATOM 1260 C C . ARG A 1 157 ? -3.679 -8.231 8.012 1.00 72.19 157 ARG A C 1
ATOM 1262 O O . ARG A 1 157 ? -3.820 -7.943 9.197 1.00 72.19 157 ARG A O 1
ATOM 1269 N N . ASP A 1 158 ? -4.014 -9.421 7.519 1.00 73.44 158 ASP A N 1
ATOM 1270 C CA . ASP A 1 158 ? -4.603 -10.497 8.324 1.00 73.44 158 ASP A CA 1
ATOM 1271 C C . ASP A 1 158 ? -3.626 -10.939 9.431 1.00 73.44 158 ASP A C 1
ATOM 1273 O O . ASP A 1 158 ? -4.020 -11.150 10.582 1.00 73.44 158 ASP A O 1
ATOM 1277 N N . HIS A 1 159 ? -2.327 -11.019 9.117 1.00 73.69 159 HIS A N 1
ATOM 1278 C CA . HIS A 1 159 ? -1.281 -11.317 10.093 1.00 73.69 159 HIS A CA 1
ATOM 1279 C C . HIS A 1 159 ? -1.166 -10.218 11.154 1.00 73.69 159 HIS A C 1
ATOM 1281 O O . HIS A 1 159 ? -1.092 -10.544 12.338 1.00 73.69 159 HIS A O 1
ATOM 1287 N N . ALA A 1 160 ? -1.190 -8.939 10.765 1.00 68.56 160 ALA A N 1
ATOM 1288 C CA . ALA A 1 160 ? -1.166 -7.807 11.691 1.00 68.56 160 ALA A CA 1
ATOM 1289 C C . ALA A 1 160 ? -2.403 -7.795 12.606 1.00 68.56 160 ALA A C 1
ATOM 1291 O O . ALA A 1 160 ? -2.258 -7.679 13.824 1.00 68.56 160 ALA A O 1
ATOM 1292 N N . ALA A 1 161 ? -3.597 -8.019 12.046 1.00 63.66 161 ALA A N 1
ATOM 1293 C CA . ALA A 1 161 ? -4.850 -8.105 12.794 1.00 63.66 161 ALA A CA 1
ATOM 1294 C C . ALA A 1 161 ? -4.853 -9.267 13.802 1.00 63.66 161 ALA A C 1
ATOM 1296 O O . ALA A 1 161 ? -5.334 -9.120 14.923 1.00 63.66 161 ALA A O 1
ATOM 1297 N N . THR A 1 162 ? -4.285 -10.416 13.424 1.00 62.69 162 THR A N 1
ATOM 1298 C CA . THR A 1 162 ? -4.259 -11.618 14.273 1.00 62.69 162 THR A CA 1
ATOM 1299 C C . THR A 1 162 ? -3.171 -11.556 15.344 1.00 62.69 162 THR A C 1
ATOM 1301 O O . THR A 1 162 ? -3.368 -12.039 16.458 1.00 62.69 162 THR A O 1
ATOM 1304 N N . LYS A 1 163 ? -1.990 -11.026 15.003 1.00 58.56 163 LYS A N 1
ATOM 1305 C CA . LYS A 1 163 ? -0.809 -11.077 15.877 1.00 58.56 163 LYS A CA 1
ATOM 1306 C C . LYS A 1 163 ? -0.700 -9.876 16.806 1.00 58.56 163 LYS A C 1
ATOM 1308 O O . LYS A 1 163 ? -0.142 -10.061 17.877 1.00 58.56 163 LYS A O 1
ATOM 1313 N N . GLY A 1 164 ? -1.259 -8.717 16.437 1.00 52.31 164 GLY A N 1
ATOM 1314 C CA . GLY A 1 164 ? -1.242 -7.483 17.227 1.00 52.31 164 GLY A CA 1
ATOM 1315 C C . GLY A 1 164 ? 0.172 -6.936 17.466 1.00 52.31 164 GLY A C 1
ATOM 1316 O O . GLY A 1 164 ? 1.023 -7.625 18.009 1.00 52.31 164 GLY A O 1
ATOM 1317 N N . LYS A 1 165 ? 0.438 -5.680 17.084 1.00 51.94 165 LYS A N 1
ATOM 1318 C CA . LYS A 1 165 ? 1.699 -4.918 17.300 1.00 51.94 165 LYS A CA 1
ATOM 1319 C C . LYS A 1 165 ? 2.998 -5.487 16.688 1.00 51.94 165 LYS A C 1
ATOM 1321 O O . LYS A 1 165 ? 3.918 -4.727 16.415 1.00 51.94 165 LYS A O 1
ATOM 1326 N N . ASP A 1 166 ? 3.099 -6.789 16.419 1.00 52.56 166 ASP A N 1
ATOM 1327 C CA . ASP A 1 166 ? 4.340 -7.444 15.972 1.00 52.56 166 ASP A CA 1
ATOM 1328 C C . ASP A 1 166 ? 4.593 -7.355 14.453 1.00 52.56 166 ASP A C 1
ATOM 1330 O O . ASP A 1 166 ? 5.571 -7.921 13.943 1.00 52.56 166 ASP A O 1
ATOM 1334 N N . PHE A 1 167 ? 3.709 -6.714 13.684 1.00 63.00 167 PHE A N 1
ATOM 1335 C CA . PHE A 1 167 ? 3.886 -6.533 12.240 1.00 63.00 167 PHE A CA 1
ATOM 1336 C C . PHE A 1 167 ? 3.382 -5.165 11.769 1.00 63.00 167 PHE A C 1
ATOM 1338 O O . PHE A 1 167 ? 2.488 -5.046 10.936 1.00 63.00 167 PHE A O 1
ATOM 1345 N N . ASP A 1 168 ? 3.994 -4.133 12.337 1.00 74.12 168 ASP A N 1
ATOM 1346 C CA . ASP A 1 168 ? 3.697 -2.732 12.072 1.00 74.12 168 ASP A CA 1
ATOM 1347 C C . ASP A 1 168 ? 4.621 -2.209 10.949 1.00 74.12 168 ASP A C 1
ATOM 1349 O O . ASP A 1 168 ? 5.851 -2.164 11.072 1.00 74.12 168 ASP A O 1
ATOM 1353 N N . LEU A 1 169 ? 4.016 -1.885 9.799 1.00 83.25 169 LEU A N 1
ATOM 1354 C CA . LEU A 1 169 ? 4.700 -1.410 8.588 1.00 83.25 169 LEU A CA 1
ATOM 1355 C C . LEU A 1 169 ? 4.648 0.119 8.494 1.00 83.25 169 LEU A C 1
ATOM 1357 O O . LEU A 1 169 ? 3.569 0.668 8.695 1.00 83.25 169 LEU A O 1
ATOM 1361 N N . PRO A 1 170 ? 5.719 0.829 8.095 1.00 88.56 170 PRO A N 1
ATOM 1362 C CA . PRO A 1 170 ? 5.719 2.288 7.947 1.00 88.56 170 PRO A CA 1
ATOM 1363 C C . PRO A 1 170 ? 5.022 2.727 6.640 1.00 88.56 170 PRO A C 1
ATOM 1365 O O . PRO A 1 170 ? 5.625 3.335 5.760 1.00 88.56 170 PRO A O 1
ATOM 1368 N N . ILE A 1 171 ? 3.737 2.396 6.496 1.00 88.25 171 ILE A N 1
ATOM 1369 C CA . ILE A 1 171 ? 2.866 2.710 5.347 1.00 88.25 171 ILE A CA 1
ATOM 1370 C C . ILE A 1 171 ? 1.669 3.536 5.801 1.00 88.25 171 ILE A C 1
ATOM 1372 O O . ILE A 1 171 ? 1.331 3.506 6.972 1.00 88.25 171 ILE A O 1
ATOM 1376 N N . LEU A 1 172 ? 0.981 4.241 4.904 1.00 85.88 172 LEU A N 1
ATOM 1377 C CA . LEU A 1 172 ? -0.144 5.117 5.269 1.00 85.88 172 LEU A CA 1
ATOM 1378 C C . LEU A 1 172 ? -1.213 4.441 6.153 1.00 85.88 172 LEU A C 1
ATOM 1380 O O . LEU A 1 172 ? -1.517 4.963 7.219 1.00 85.88 172 LEU A O 1
ATOM 1384 N N . GLY A 1 173 ? -1.719 3.272 5.755 1.00 78.19 173 GLY A N 1
ATOM 1385 C CA . GLY A 1 173 ? -2.816 2.566 6.435 1.00 78.19 173 GLY A CA 1
ATOM 1386 C C . GLY A 1 173 ? -2.417 1.743 7.665 1.00 78.19 173 GLY A C 1
ATOM 1387 O O . GLY A 1 173 ? -2.976 0.674 7.876 1.00 78.19 173 GLY A O 1
ATOM 1388 N N . SER A 1 174 ? -1.406 2.166 8.423 1.00 81.44 174 SER A N 1
ATOM 1389 C CA . SER A 1 174 ? -0.951 1.476 9.639 1.00 81.44 174 SER A CA 1
ATOM 1390 C C . SER A 1 174 ? -0.854 2.432 10.827 1.00 81.44 174 SER A C 1
ATOM 1392 O O . SER A 1 174 ? -0.964 3.644 10.675 1.00 81.44 174 SER A O 1
ATOM 1394 N N . THR A 1 175 ? -0.594 1.903 12.020 1.00 80.75 175 THR A N 1
ATOM 1395 C CA . THR A 1 175 ? -0.296 2.694 13.225 1.00 80.75 175 THR A CA 1
ATOM 1396 C C . THR A 1 175 ? 1.170 3.119 13.331 1.00 80.75 175 THR A C 1
ATOM 1398 O O . THR A 1 175 ? 1.465 4.106 14.002 1.00 80.75 175 THR A O 1
ATOM 1401 N N . GLU A 1 176 ? 2.087 2.414 12.662 1.00 86.62 176 GLU A N 1
ATOM 1402 C CA . GLU A 1 176 ? 3.532 2.684 12.723 1.00 86.62 176 GLU A CA 1
ATOM 1403 C C . GLU A 1 176 ? 3.852 4.059 12.130 1.00 86.62 176 GLU A C 1
ATOM 1405 O O . GLU A 1 176 ? 3.429 4.337 11.008 1.00 86.62 176 GLU A O 1
ATOM 1410 N N . PRO A 1 177 ? 4.637 4.927 12.779 1.00 91.06 177 PRO A N 1
ATOM 1411 C CA . PRO A 1 177 ? 5.058 6.175 12.154 1.00 91.06 177 PRO A CA 1
ATOM 1412 C C . PRO A 1 177 ? 5.853 5.920 10.863 1.00 91.06 177 PRO A C 1
ATOM 1414 O O . PRO A 1 177 ? 6.621 4.967 10.744 1.00 91.06 177 PRO A O 1
ATOM 1417 N N . LEU A 1 178 ? 5.693 6.806 9.883 1.00 93.56 178 LEU A N 1
ATOM 1418 C CA . LEU A 1 178 ? 6.604 6.887 8.747 1.00 93.56 178 LEU A CA 1
ATOM 1419 C C . LEU A 1 178 ? 7.999 7.278 9.252 1.00 93.56 178 LEU A C 1
ATOM 1421 O O . LEU A 1 178 ? 8.133 8.210 10.050 1.00 93.56 178 LEU A O 1
ATOM 1425 N N . ILE A 1 179 ? 9.031 6.579 8.782 1.00 93.56 179 ILE A N 1
ATOM 1426 C CA . ILE A 1 179 ? 10.418 6.777 9.215 1.00 93.56 179 ILE A CA 1
ATOM 1427 C C . ILE A 1 179 ? 11.190 7.471 8.094 1.00 93.56 179 ILE A C 1
ATOM 1429 O O . ILE A 1 179 ? 11.366 6.906 7.019 1.00 93.56 179 ILE A O 1
ATOM 1433 N N . GLY A 1 180 ? 11.658 8.688 8.364 1.00 91.88 180 GLY A N 1
ATOM 1434 C CA . GLY A 1 180 ? 12.329 9.548 7.388 1.00 91.88 180 GLY A CA 1
ATOM 1435 C C . GLY A 1 180 ? 11.519 10.799 7.051 1.00 91.88 180 GLY A C 1
ATOM 1436 O O . GLY A 1 180 ? 10.335 10.897 7.362 1.00 91.88 180 GLY A O 1
ATOM 1437 N N . GLN A 1 181 ? 12.181 11.774 6.435 1.00 87.88 181 GLN A N 1
ATOM 1438 C CA . GLN A 1 181 ? 11.602 13.049 5.984 1.00 87.88 181 GLN A CA 1
ATOM 1439 C C . GLN A 1 181 ? 11.739 13.243 4.470 1.00 87.88 181 GLN A C 1
ATOM 1441 O O . GLN A 1 181 ? 11.219 14.204 3.905 1.00 87.88 181 GLN A O 1
ATOM 1446 N N . LYS A 1 182 ? 12.457 12.337 3.800 1.00 90.81 182 LYS A N 1
ATOM 1447 C CA . LYS A 1 182 ? 12.684 12.358 2.355 1.00 90.81 182 LYS A CA 1
ATOM 1448 C C . LYS A 1 182 ? 12.236 11.056 1.718 1.00 90.81 182 LYS A C 1
ATOM 1450 O O . LYS A 1 182 ? 12.268 9.995 2.335 1.00 90.81 182 LYS A O 1
ATOM 1455 N N . ASN A 1 183 ? 11.910 11.150 0.435 1.00 91.38 183 ASN A N 1
ATOM 1456 C CA . ASN A 1 183 ? 11.485 10.042 -0.411 1.00 91.38 183 ASN A CA 1
ATOM 1457 C C . ASN A 1 183 ? 12.372 8.787 -0.269 1.00 91.38 183 ASN A C 1
ATOM 1459 O O . ASN A 1 183 ? 11.859 7.700 -0.020 1.00 91.38 183 ASN A O 1
ATOM 1463 N N . PHE A 1 184 ? 13.696 8.954 -0.352 1.00 94.06 184 PHE A N 1
ATOM 1464 C CA . PHE A 1 184 ? 14.658 7.858 -0.215 1.00 94.06 184 PHE A CA 1
ATOM 1465 C C . PHE A 1 184 ? 14.610 7.200 1.172 1.00 94.06 184 PHE A C 1
ATOM 1467 O O . PHE A 1 184 ? 14.517 5.982 1.274 1.00 94.06 184 PHE A O 1
ATOM 1474 N N . GLU A 1 185 ? 14.601 8.000 2.242 1.00 94.94 185 GLU A N 1
ATOM 1475 C CA . GLU A 1 185 ? 14.580 7.509 3.628 1.00 94.94 185 GLU A CA 1
ATOM 1476 C C . GLU A 1 185 ? 13.314 6.687 3.913 1.00 94.94 185 GLU A C 1
ATOM 1478 O O . GLU A 1 185 ? 13.403 5.576 4.432 1.00 94.94 185 GLU A O 1
ATOM 1483 N N . LEU A 1 186 ? 12.150 7.196 3.491 1.00 94.81 186 LEU A N 1
ATOM 1484 C CA . LEU A 1 186 ? 10.859 6.515 3.633 1.00 94.81 186 LEU A CA 1
ATOM 1485 C C . LEU A 1 186 ? 10.854 5.153 2.924 1.00 94.81 186 LEU A C 1
ATOM 1487 O O . LEU A 1 186 ? 10.411 4.143 3.474 1.00 94.81 186 LEU A O 1
ATOM 1491 N N . LYS A 1 187 ? 11.362 5.129 1.690 1.00 95.44 187 LYS A N 1
ATOM 1492 C CA . LYS A 1 187 ? 11.450 3.934 0.848 1.00 95.44 187 LYS A CA 1
ATOM 1493 C C . LYS A 1 187 ? 12.400 2.884 1.427 1.00 95.44 187 LYS A C 1
ATOM 1495 O O . LYS A 1 187 ? 12.050 1.702 1.448 1.00 95.44 187 LYS A O 1
ATOM 1500 N N . VAL A 1 188 ? 13.565 3.304 1.925 1.00 95.38 188 VAL A N 1
ATOM 1501 C CA . VAL A 1 188 ? 14.537 2.420 2.589 1.00 95.38 188 VAL A CA 1
ATOM 1502 C C . VAL A 1 188 ? 13.954 1.848 3.877 1.00 95.38 188 VAL A C 1
ATOM 1504 O O . VAL A 1 188 ? 14.012 0.638 4.072 1.00 95.38 188 VAL A O 1
ATOM 1507 N N . ALA A 1 189 ? 13.303 2.664 4.710 1.00 94.62 189 ALA A N 1
ATOM 1508 C CA . ALA A 1 189 ? 12.675 2.178 5.936 1.00 94.62 189 ALA A CA 1
ATOM 1509 C C . ALA A 1 189 ? 11.581 1.129 5.666 1.00 94.62 189 ALA A C 1
ATOM 1511 O O . ALA A 1 189 ? 11.475 0.130 6.382 1.00 94.62 189 ALA A O 1
ATOM 1512 N N . LEU A 1 190 ? 10.783 1.321 4.609 1.00 94.12 190 LEU A N 1
ATOM 1513 C CA . LEU A 1 190 ? 9.810 0.322 4.173 1.00 94.12 190 LEU A CA 1
ATOM 1514 C C . LEU A 1 190 ? 10.497 -0.960 3.673 1.00 94.12 190 LEU A C 1
ATOM 1516 O O . LEU A 1 190 ? 10.055 -2.063 3.996 1.00 94.12 190 LEU A O 1
ATOM 1520 N N . LEU A 1 191 ? 11.589 -0.825 2.914 1.00 93.44 191 LEU A N 1
ATOM 1521 C CA . LEU A 1 191 ? 12.356 -1.962 2.404 1.00 93.44 191 LEU A CA 1
ATOM 1522 C C . LEU A 1 191 ? 12.968 -2.781 3.545 1.00 93.44 191 LEU A C 1
ATOM 1524 O O . LEU A 1 191 ? 12.891 -4.006 3.527 1.00 93.44 191 LEU A O 1
ATOM 1528 N N . ASP A 1 192 ? 13.519 -2.110 4.556 1.00 90.56 192 ASP A N 1
ATOM 1529 C CA . ASP A 1 192 ? 14.117 -2.722 5.743 1.00 90.56 192 ASP A CA 1
ATOM 1530 C C . ASP A 1 192 ? 13.122 -3.586 6.517 1.00 90.56 192 ASP A C 1
ATOM 1532 O O . ASP A 1 192 ? 13.474 -4.667 6.991 1.00 90.56 192 ASP A O 1
ATOM 1536 N N . LYS A 1 193 ? 11.877 -3.117 6.634 1.00 89.38 193 LYS A N 1
ATOM 1537 C CA . LYS A 1 193 ? 10.802 -3.840 7.321 1.00 89.38 193 LYS A CA 1
ATOM 1538 C C . LYS A 1 193 ? 10.288 -5.022 6.500 1.00 89.38 193 LYS A C 1
ATOM 1540 O O . LYS A 1 193 ? 9.948 -6.056 7.073 1.00 89.38 193 LYS A O 1
ATOM 1545 N N . LEU A 1 194 ? 10.233 -4.886 5.174 1.00 90.69 194 LEU A N 1
ATOM 1546 C CA . LEU A 1 194 ? 9.661 -5.906 4.299 1.00 90.69 194 LEU A CA 1
ATOM 1547 C C . LEU A 1 194 ? 10.649 -6.996 3.897 1.00 90.69 194 LEU A C 1
ATOM 1549 O O . LEU A 1 194 ? 10.298 -8.166 3.988 1.00 90.69 194 LEU A O 1
ATOM 1553 N N . MET A 1 195 ? 11.876 -6.661 3.505 1.00 90.06 195 MET A N 1
ATOM 1554 C CA . MET A 1 195 ? 12.860 -7.631 3.007 1.00 90.06 195 MET A CA 1
ATOM 1555 C C . MET A 1 195 ? 13.569 -8.351 4.163 1.00 90.06 195 MET A C 1
ATOM 1557 O O . MET A 1 195 ? 14.761 -8.155 4.410 1.00 90.06 195 MET A O 1
ATOM 1561 N N . CYS A 1 196 ? 12.809 -9.176 4.887 1.00 88.00 196 CYS A N 1
ATOM 1562 C CA . CYS A 1 196 ? 13.265 -9.991 6.010 1.00 88.00 196 CYS A CA 1
ATOM 1563 C C . CYS A 1 196 ? 12.620 -11.390 6.004 1.00 88.00 196 CYS A C 1
ATOM 1565 O O . CYS A 1 196 ? 11.610 -11.624 5.337 1.00 88.00 196 CYS A O 1
ATOM 1567 N N . ALA A 1 197 ? 13.167 -12.309 6.811 1.00 87.31 197 ALA A N 1
ATOM 1568 C CA . ALA A 1 197 ? 12.703 -13.700 6.915 1.00 87.31 197 ALA A CA 1
ATOM 1569 C C . ALA A 1 197 ? 11.189 -13.824 7.125 1.00 87.31 197 ALA A C 1
ATOM 1571 O O . ALA A 1 197 ? 10.535 -14.645 6.487 1.00 87.31 197 ALA A O 1
ATOM 1572 N N . LYS A 1 198 ? 10.635 -12.992 8.017 1.00 86.56 198 LYS A N 1
ATOM 1573 C CA . LYS A 1 198 ? 9.225 -13.052 8.411 1.00 86.56 198 LYS A CA 1
ATOM 1574 C C . LYS A 1 198 ? 8.301 -12.809 7.220 1.00 86.56 198 LYS A C 1
ATOM 1576 O O . LYS A 1 198 ? 7.361 -13.568 7.029 1.00 86.56 198 LYS A O 1
ATOM 1581 N N . THR A 1 199 ? 8.569 -11.780 6.420 1.00 88.12 199 THR A N 1
ATOM 1582 C CA . THR A 1 199 ? 7.737 -11.432 5.259 1.00 88.12 199 THR A CA 1
ATOM 1583 C C . THR A 1 199 ? 7.919 -12.432 4.124 1.00 88.12 199 THR A C 1
ATOM 1585 O O . THR A 1 199 ? 6.931 -12.877 3.548 1.00 88.12 199 THR A O 1
ATOM 1588 N N . LEU A 1 200 ? 9.163 -12.847 3.846 1.00 89.62 200 LEU A N 1
ATOM 1589 C CA . LEU A 1 200 ? 9.460 -13.814 2.784 1.00 89.62 200 LEU A CA 1
ATOM 1590 C C . LEU A 1 200 ? 8.746 -15.154 3.021 1.00 89.62 200 LEU A C 1
ATOM 1592 O O . LEU A 1 200 ? 8.214 -15.744 2.088 1.00 89.62 200 LEU A O 1
ATOM 1596 N N . GLN A 1 201 ? 8.660 -15.607 4.274 1.00 88.81 201 GLN A N 1
ATOM 1597 C CA . GLN A 1 201 ? 7.954 -16.841 4.642 1.00 88.81 201 GLN A CA 1
ATOM 1598 C C . GLN A 1 201 ? 6.422 -16.737 4.559 1.00 88.81 201 GLN A C 1
ATOM 1600 O O . GLN A 1 201 ? 5.749 -17.765 4.537 1.00 88.81 201 GLN A O 1
ATOM 1605 N N . LEU A 1 202 ? 5.865 -15.522 4.540 1.00 88.81 202 LEU A N 1
ATOM 1606 C CA . LEU A 1 202 ? 4.423 -15.285 4.397 1.00 88.81 202 LEU A CA 1
ATOM 1607 C C . LEU A 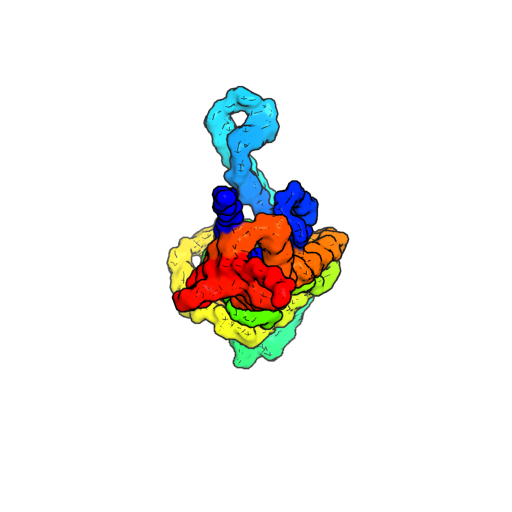1 202 ? 3.977 -15.201 2.931 1.00 88.81 202 LEU A C 1
ATOM 1609 O O . LEU A 1 202 ? 2.774 -15.217 2.666 1.00 88.81 202 LEU A O 1
ATOM 1613 N N . ALA A 1 203 ? 4.917 -15.110 1.987 1.00 90.06 203 ALA A N 1
ATOM 1614 C CA . ALA A 1 203 ? 4.610 -15.109 0.566 1.00 90.06 203 ALA A CA 1
ATOM 1615 C C . ALA A 1 203 ? 3.890 -16.399 0.149 1.00 90.06 203 ALA A C 1
ATOM 1617 O O . ALA A 1 203 ? 4.116 -17.482 0.699 1.00 90.06 203 ALA A O 1
ATOM 1618 N N . LYS A 1 204 ? 3.015 -16.296 -0.854 1.00 90.81 204 LYS A N 1
ATOM 1619 C CA . LYS A 1 204 ? 2.349 -17.479 -1.401 1.00 90.81 204 LYS A CA 1
ATOM 1620 C C . LYS A 1 204 ? 3.364 -18.392 -2.093 1.00 90.81 204 LYS A C 1
ATOM 1622 O O . LYS A 1 204 ? 4.350 -17.893 -2.640 1.00 90.81 204 LYS A O 1
ATOM 1627 N N . PRO A 1 205 ? 3.097 -19.709 -2.163 1.00 90.88 205 PRO A N 1
ATOM 1628 C CA . PRO A 1 205 ? 3.913 -20.616 -2.958 1.00 90.88 205 PRO A CA 1
ATOM 1629 C C . PRO A 1 205 ? 4.010 -20.139 -4.411 1.00 90.88 205 PRO A C 1
ATOM 1631 O O . PRO A 1 205 ? 2.988 -19.866 -5.045 1.00 90.88 205 PRO A O 1
ATOM 1634 N N . GLU A 1 206 ? 5.230 -20.081 -4.940 1.00 91.56 206 GLU A N 1
ATOM 1635 C CA . GLU A 1 206 ? 5.536 -19.536 -6.268 1.00 91.56 206 GLU A CA 1
ATOM 1636 C C . GLU A 1 206 ? 4.695 -20.172 -7.382 1.00 91.56 206 GLU A C 1
ATOM 1638 O O . GLU A 1 206 ? 4.140 -19.468 -8.224 1.00 91.56 206 GLU A O 1
ATOM 1643 N N . GLU A 1 207 ? 4.510 -21.494 -7.349 1.00 92.31 207 GLU A N 1
ATOM 1644 C CA . GLU A 1 207 ? 3.686 -22.225 -8.321 1.00 92.31 207 GLU A CA 1
ATOM 1645 C C . GLU A 1 207 ? 2.240 -21.714 -8.392 1.00 92.31 207 GLU A C 1
ATOM 1647 O O . GLU A 1 207 ? 1.623 -21.729 -9.457 1.00 92.31 207 GLU A O 1
ATOM 1652 N N . THR A 1 208 ? 1.690 -21.247 -7.267 1.00 90.00 208 THR A N 1
ATOM 1653 C CA . THR A 1 208 ? 0.322 -20.707 -7.211 1.00 90.00 208 THR A CA 1
ATOM 1654 C C . THR A 1 208 ? 0.237 -19.389 -7.974 1.00 90.00 208 THR A C 1
ATOM 1656 O O . THR A 1 208 ? -0.692 -19.171 -8.751 1.00 90.00 208 THR A O 1
ATOM 1659 N N . VAL A 1 209 ? 1.232 -18.520 -7.790 1.00 90.56 209 VAL A N 1
ATOM 1660 C CA . VAL A 1 209 ? 1.288 -17.221 -8.467 1.00 90.56 209 VAL A CA 1
ATOM 1661 C C . VAL A 1 209 ? 1.615 -17.406 -9.952 1.00 90.56 209 VAL A C 1
ATOM 1663 O O . VAL A 1 209 ? 0.963 -16.801 -10.800 1.00 90.56 209 VAL A O 1
ATOM 1666 N N . ARG A 1 210 ? 2.527 -18.329 -10.292 1.00 91.44 210 ARG A N 1
ATOM 1667 C CA . ARG A 1 210 ? 2.876 -18.655 -11.687 1.00 91.44 210 ARG A CA 1
ATOM 1668 C C . ARG A 1 210 ? 1.697 -19.169 -12.505 1.00 91.44 210 ARG A C 1
ATOM 1670 O O . ARG A 1 210 ? 1.593 -18.817 -13.676 1.00 91.44 210 ARG A O 1
ATOM 1677 N N . LYS A 1 211 ? 0.807 -19.977 -11.917 1.00 91.12 211 LYS A N 1
ATOM 1678 C CA . LYS A 1 211 ? -0.428 -20.414 -12.597 1.00 91.12 211 LYS A CA 1
ATOM 1679 C C . LYS A 1 211 ? -1.292 -19.222 -13.001 1.00 91.12 211 LYS A C 1
ATOM 1681 O O . LYS A 1 211 ? -1.710 -19.142 -14.147 1.00 91.12 211 LYS A O 1
ATOM 1686 N N . SER A 1 212 ? -1.455 -18.269 -12.088 1.00 88.38 212 SER A N 1
ATOM 1687 C CA . SER A 1 212 ? -2.243 -17.057 -12.330 1.00 88.38 212 SER A CA 1
ATOM 1688 C C . SER A 1 212 ? -1.613 -16.179 -13.418 1.00 88.38 212 SER A C 1
ATOM 1690 O O . SER A 1 212 ? -2.309 -15.668 -14.287 1.00 88.38 212 SER A O 1
ATOM 1692 N N . LEU A 1 213 ? -0.278 -16.067 -13.433 1.00 89.81 213 LEU A N 1
ATOM 1693 C CA . LEU A 1 213 ? 0.457 -15.383 -14.502 1.00 89.81 213 LEU A CA 1
ATOM 1694 C C . LEU A 1 213 ? 0.284 -16.072 -15.868 1.00 89.81 213 LEU A C 1
ATOM 1696 O O . LEU A 1 213 ? 0.162 -15.401 -16.889 1.00 89.81 213 LEU A O 1
ATOM 1700 N N . ALA A 1 214 ? 0.269 -17.407 -15.910 1.00 89.19 214 ALA A N 1
ATOM 1701 C CA . ALA A 1 214 ? 0.127 -18.165 -17.155 1.00 89.19 214 ALA A CA 1
ATOM 1702 C C . ALA A 1 214 ? -1.255 -18.006 -17.816 1.00 89.19 214 ALA A C 1
ATOM 1704 O O . ALA A 1 214 ? -1.373 -18.187 -19.027 1.00 89.19 214 ALA A O 1
ATOM 1705 N N . GLU A 1 215 ? -2.281 -17.664 -17.037 1.00 89.38 215 GLU A N 1
ATOM 1706 C CA . GLU A 1 215 ? -3.645 -17.411 -17.515 1.00 89.38 215 GLU A CA 1
ATOM 1707 C C . GLU A 1 215 ? -3.821 -16.001 -18.108 1.00 89.38 215 GLU A C 1
ATOM 1709 O O . GLU A 1 215 ? -4.852 -15.707 -18.715 1.00 89.38 215 GLU A O 1
ATOM 1714 N N . MET A 1 216 ? -2.819 -15.124 -17.980 1.00 84.25 216 MET A N 1
ATOM 1715 C CA . MET A 1 216 ? -2.904 -13.750 -18.468 1.00 84.25 216 MET A CA 1
ATOM 1716 C C . MET A 1 216 ? -2.788 -13.634 -19.996 1.00 84.25 216 MET A C 1
ATOM 1718 O O . MET A 1 216 ? -2.019 -14.370 -20.628 1.00 84.25 216 MET A O 1
ATOM 1722 N N . PRO A 1 217 ? -3.458 -12.634 -20.603 1.00 88.12 217 PRO A N 1
ATOM 1723 C CA . PRO A 1 217 ? -3.205 -12.253 -21.987 1.00 88.12 217 PRO A CA 1
ATOM 1724 C C . PRO A 1 217 ? -1.728 -11.912 -22.203 1.00 88.12 217 PRO A C 1
ATOM 1726 O O . PRO A 1 217 ? -1.122 -11.187 -21.415 1.00 88.12 217 PRO A O 1
ATOM 1729 N N . LYS A 1 218 ? -1.134 -12.415 -23.291 1.00 85.25 218 LYS A N 1
ATOM 1730 C CA . LYS A 1 218 ? 0.295 -12.200 -23.587 1.00 85.25 218 LYS A CA 1
ATOM 1731 C C . LYS A 1 218 ? 0.646 -10.721 -23.745 1.00 85.25 218 LYS A C 1
ATOM 1733 O O . LYS A 1 218 ? 1.746 -10.318 -23.378 1.00 85.25 218 LYS A O 1
ATOM 1738 N N . ASP A 1 219 ? -0.293 -9.945 -24.259 1.00 86.56 219 ASP A N 1
ATOM 1739 C CA . ASP A 1 219 ? -0.226 -8.513 -24.526 1.00 86.56 219 ASP A CA 1
ATOM 1740 C C . ASP A 1 219 ? -0.704 -7.645 -23.354 1.00 86.56 219 ASP A C 1
ATOM 1742 O O . ASP A 1 219 ? -0.764 -6.428 -23.500 1.00 86.56 219 ASP A O 1
ATOM 1746 N N . PHE A 1 220 ? -1.003 -8.225 -22.184 1.00 87.75 220 PHE A N 1
ATOM 1747 C CA . PHE A 1 220 ? -1.442 -7.457 -21.017 1.00 87.75 220 PHE A CA 1
ATOM 1748 C C . PHE A 1 220 ? -0.476 -6.315 -20.682 1.00 87.75 220 PHE A C 1
ATOM 1750 O O . PHE A 1 220 ? -0.902 -5.174 -20.514 1.00 87.75 220 PHE A O 1
ATOM 1757 N N . LEU A 1 221 ? 0.833 -6.596 -20.636 1.00 87.38 221 LEU A N 1
ATOM 1758 C CA . LEU A 1 221 ? 1.830 -5.564 -20.350 1.00 87.38 221 LEU A CA 1
ATOM 1759 C C . LEU A 1 221 ? 1.945 -4.495 -21.445 1.00 87.38 221 LEU A C 1
ATOM 1761 O O . LEU A 1 221 ? 2.394 -3.386 -21.152 1.00 87.38 221 LEU A O 1
ATOM 1765 N N . ASN A 1 222 ? 1.490 -4.773 -22.670 1.00 87.81 222 ASN A N 1
ATOM 1766 C CA . ASN A 1 222 ? 1.589 -3.823 -23.776 1.00 87.81 222 ASN A CA 1
ATOM 1767 C C . ASN A 1 222 ? 0.734 -2.583 -23.543 1.00 87.81 222 ASN A C 1
ATOM 1769 O O . ASN A 1 222 ? 1.110 -1.494 -23.971 1.00 87.81 222 ASN A O 1
ATOM 1773 N N . ALA A 1 223 ? -0.394 -2.745 -22.847 1.00 82.25 223 ALA A N 1
ATOM 1774 C CA . ALA A 1 223 ? -1.269 -1.638 -22.483 1.00 82.25 223 ALA A CA 1
ATOM 1775 C C . ALA A 1 223 ? -0.581 -0.627 -21.548 1.00 82.25 223 ALA A C 1
ATOM 1777 O O . ALA A 1 223 ? -0.968 0.536 -21.521 1.00 82.25 223 ALA A O 1
ATOM 1778 N N . TYR A 1 224 ? 0.449 -1.057 -20.810 1.00 85.25 224 TYR A N 1
ATOM 1779 C CA . TYR A 1 224 ? 1.113 -0.237 -19.798 1.00 85.25 224 TYR A CA 1
ATOM 1780 C C . TYR A 1 224 ? 2.500 0.241 -20.225 1.00 85.25 224 TYR A C 1
ATOM 1782 O O . TYR A 1 224 ? 2.821 1.409 -20.029 1.00 85.25 224 TYR A O 1
ATOM 1790 N N . PHE A 1 225 ? 3.312 -0.648 -20.804 1.00 86.75 225 PHE A N 1
ATOM 1791 C CA . PHE A 1 225 ? 4.725 -0.398 -21.128 1.00 86.75 225 PHE A CA 1
ATOM 1792 C C . PHE A 1 225 ? 5.020 -0.459 -22.636 1.00 86.75 225 PHE A C 1
ATOM 1794 O O . PHE A 1 225 ? 6.176 -0.489 -23.057 1.00 86.75 225 PHE A O 1
ATOM 1801 N N . GLY A 1 226 ? 3.973 -0.482 -23.465 1.00 84.75 226 GLY A N 1
ATOM 1802 C CA . GLY A 1 226 ? 4.089 -0.446 -24.918 1.00 84.75 226 GLY A CA 1
ATOM 1803 C C . GLY A 1 226 ? 4.381 -1.804 -25.574 1.00 84.75 226 GLY A C 1
ATOM 1804 O O . GLY A 1 226 ? 4.536 -2.828 -24.912 1.00 84.75 226 GLY A O 1
ATOM 1805 N N . PRO A 1 227 ? 4.454 -1.843 -26.914 1.00 84.12 227 PRO A N 1
ATOM 1806 C CA . PRO A 1 227 ? 4.387 -3.078 -27.706 1.00 84.12 227 PRO A CA 1
ATOM 1807 C C . PRO A 1 227 ? 5.585 -4.026 -27.548 1.00 84.12 227 PRO A C 1
ATOM 1809 O O . PRO A 1 227 ? 5.514 -5.173 -27.983 1.00 84.12 227 PRO A O 1
ATOM 1812 N N . THR A 1 228 ? 6.691 -3.558 -26.970 1.00 84.25 228 THR A N 1
ATOM 1813 C CA . THR A 1 228 ? 7.884 -4.372 -26.689 1.00 84.25 228 THR A CA 1
ATOM 1814 C C . THR A 1 228 ? 7.824 -5.066 -25.333 1.00 84.25 228 THR A C 1
ATOM 1816 O O . THR A 1 228 ? 8.700 -5.879 -25.035 1.00 84.25 228 THR A O 1
ATOM 1819 N N . ALA A 1 229 ? 6.833 -4.736 -24.503 1.00 89.19 229 ALA A N 1
ATOM 1820 C CA . ALA A 1 229 ? 6.673 -5.341 -23.198 1.00 89.19 229 ALA A CA 1
ATOM 1821 C C . ALA A 1 229 ? 6.184 -6.789 -23.320 1.00 89.19 229 ALA A C 1
ATOM 1823 O O . ALA A 1 229 ? 5.474 -7.155 -24.253 1.00 89.19 229 ALA A O 1
ATOM 1824 N N . ASN A 1 230 ? 6.582 -7.644 -22.383 1.00 89.25 230 ASN A N 1
ATOM 1825 C CA . ASN A 1 230 ? 6.167 -9.041 -22.383 1.00 89.25 230 ASN A CA 1
ATOM 1826 C C . ASN A 1 230 ? 5.642 -9.419 -21.010 1.00 89.25 230 ASN A C 1
ATOM 1828 O O . ASN A 1 230 ? 6.365 -9.305 -20.029 1.00 89.25 230 ASN A O 1
ATOM 1832 N N . THR A 1 231 ? 4.418 -9.943 -20.952 1.00 88.69 231 THR A N 1
ATOM 1833 C CA . THR A 1 231 ? 3.780 -10.398 -19.707 1.00 88.69 231 THR A CA 1
ATOM 1834 C C . THR A 1 231 ? 4.645 -11.392 -18.916 1.00 88.69 231 THR A C 1
ATOM 1836 O O . THR A 1 231 ? 4.602 -11.392 -17.690 1.00 88.69 231 THR A O 1
ATOM 1839 N N . GLN A 1 232 ? 5.514 -12.171 -19.575 1.00 90.06 232 GLN A N 1
ATOM 1840 C CA . GLN A 1 232 ? 6.473 -13.056 -18.896 1.00 90.06 232 GLN A CA 1
ATOM 1841 C C . GLN A 1 232 ? 7.519 -12.323 -18.046 1.00 90.06 232 GLN A C 1
ATOM 1843 O O . GLN A 1 232 ? 8.070 -12.920 -17.125 1.00 90.06 232 GLN A O 1
ATOM 1848 N N . ASP A 1 233 ? 7.750 -11.032 -18.275 1.00 91.06 233 ASP A N 1
ATOM 1849 C CA . ASP A 1 233 ? 8.626 -10.225 -17.425 1.00 91.06 233 ASP A CA 1
ATOM 1850 C C . ASP A 1 233 ? 8.060 -10.055 -16.009 1.00 91.06 233 ASP A C 1
ATOM 1852 O O . ASP A 1 233 ? 8.801 -9.747 -15.087 1.00 91.06 233 ASP A O 1
ATOM 1856 N N . LEU A 1 234 ? 6.769 -10.328 -15.791 1.00 91.81 234 LEU A N 1
ATOM 1857 C CA . LEU A 1 234 ? 6.170 -10.354 -14.454 1.00 91.81 234 LEU A CA 1
ATOM 1858 C C . LEU A 1 234 ? 6.492 -11.639 -13.676 1.00 91.81 234 LEU A C 1
ATOM 1860 O O . LEU A 1 234 ? 6.165 -11.735 -12.493 1.00 91.81 234 LEU A O 1
ATOM 1864 N N . ALA A 1 235 ? 7.159 -12.622 -14.293 1.00 92.62 235 ALA A N 1
ATOM 1865 C CA . ALA A 1 235 ? 7.536 -13.871 -13.634 1.00 92.62 235 ALA A CA 1
ATOM 1866 C C . ALA A 1 235 ? 8.439 -13.654 -12.412 1.00 92.62 235 ALA A C 1
ATOM 1868 O O . ALA A 1 235 ? 8.363 -14.431 -11.461 1.00 92.62 235 ALA A O 1
ATOM 1869 N N . LEU A 1 236 ? 9.234 -12.577 -12.399 1.00 93.25 236 LEU A N 1
ATOM 1870 C CA . LEU A 1 236 ? 10.057 -12.205 -11.246 1.00 93.25 236 LEU A CA 1
ATOM 1871 C C . LEU A 1 236 ? 9.225 -11.919 -9.992 1.00 93.25 236 LEU A C 1
ATOM 1873 O O . LEU A 1 236 ? 9.713 -12.138 -8.894 1.00 93.25 236 LEU A O 1
ATOM 1877 N N . PHE A 1 237 ? 7.962 -11.496 -10.131 1.00 93.25 237 PHE A N 1
ATOM 1878 C CA . PHE A 1 237 ? 7.059 -11.248 -9.002 1.00 93.25 237 PHE A CA 1
ATOM 1879 C C . PHE A 1 237 ? 6.401 -12.522 -8.455 1.00 93.25 237 PHE A C 1
ATOM 1881 O O . PHE A 1 237 ? 5.644 -12.451 -7.490 1.00 93.25 237 PHE A O 1
ATOM 1888 N N . CYS A 1 238 ? 6.670 -13.693 -9.042 1.00 92.56 238 CYS A N 1
ATOM 1889 C CA . CYS A 1 238 ? 6.128 -14.957 -8.542 1.00 92.56 238 CYS A CA 1
ATOM 1890 C C . CYS A 1 238 ? 6.924 -15.513 -7.352 1.00 92.56 238 CYS A C 1
ATOM 1892 O O . CYS A 1 238 ? 6.347 -16.212 -6.516 1.00 92.56 238 CYS A O 1
ATOM 1894 N N . THR A 1 239 ? 8.220 -15.205 -7.248 1.00 93.25 239 THR A N 1
ATOM 1895 C CA . THR A 1 239 ? 9.072 -15.681 -6.145 1.00 93.25 239 THR A CA 1
ATOM 1896 C C . THR A 1 239 ? 8.704 -14.981 -4.827 1.00 93.25 239 THR A C 1
ATOM 1898 O O . THR A 1 239 ? 8.089 -13.910 -4.851 1.00 93.25 239 THR A O 1
ATOM 1901 N N . PRO A 1 240 ? 9.061 -15.525 -3.647 1.00 92.44 240 PRO A N 1
ATOM 1902 C CA . PRO A 1 240 ? 8.818 -14.850 -2.368 1.00 92.44 240 PRO A CA 1
ATOM 1903 C C . PRO A 1 240 ? 9.422 -13.440 -2.280 1.00 92.44 240 PRO A C 1
ATOM 1905 O O . PRO A 1 240 ? 8.767 -12.500 -1.812 1.00 92.44 240 PRO A O 1
ATOM 1908 N N . ALA A 1 241 ? 10.653 -13.274 -2.776 1.00 94.19 241 ALA A N 1
ATOM 1909 C CA . ALA A 1 241 ? 11.300 -11.971 -2.877 1.00 94.19 241 ALA A CA 1
ATOM 1910 C C . ALA A 1 241 ? 10.550 -11.060 -3.856 1.00 94.19 241 ALA A C 1
ATOM 1912 O O . ALA A 1 241 ? 10.325 -9.891 -3.553 1.00 94.19 241 ALA A O 1
ATOM 1913 N N . GLY A 1 242 ? 10.110 -11.603 -4.993 1.00 93.81 242 GLY A N 1
ATOM 1914 C CA . GLY A 1 242 ? 9.323 -10.898 -5.995 1.00 93.81 242 GLY A CA 1
ATOM 1915 C C . GLY A 1 242 ? 8.003 -10.354 -5.465 1.00 93.81 242 GLY A C 1
ATOM 1916 O O . GLY A 1 242 ? 7.714 -9.171 -5.617 1.00 93.81 242 GLY A O 1
ATOM 1917 N N . GLN A 1 243 ? 7.225 -11.191 -4.780 1.00 92.88 243 GLN A N 1
ATOM 1918 C CA . GLN A 1 243 ? 5.970 -10.786 -4.139 1.00 92.88 243 GLN A CA 1
ATOM 1919 C C . GLN A 1 243 ? 6.209 -9.678 -3.105 1.00 92.88 243 GLN A C 1
ATOM 1921 O O . GLN A 1 243 ? 5.452 -8.708 -3.032 1.00 92.88 243 GLN A O 1
ATOM 1926 N N . THR A 1 244 ? 7.297 -9.786 -2.337 1.00 93.00 244 THR A N 1
ATOM 1927 C CA . THR A 1 244 ? 7.686 -8.767 -1.354 1.00 93.00 244 THR A CA 1
ATOM 1928 C C . THR A 1 244 ? 8.085 -7.453 -2.029 1.00 93.00 244 THR A C 1
ATOM 1930 O O . THR A 1 244 ? 7.645 -6.389 -1.591 1.00 93.00 244 THR A O 1
ATOM 1933 N N . LEU A 1 245 ? 8.856 -7.507 -3.120 1.00 93.25 245 LEU A N 1
ATOM 1934 C CA . LEU A 1 245 ? 9.223 -6.329 -3.906 1.00 93.25 245 LEU A CA 1
ATOM 1935 C C . LEU A 1 245 ? 7.996 -5.676 -4.548 1.00 93.25 245 LEU A C 1
ATOM 1937 O O . LEU A 1 245 ? 7.896 -4.455 -4.555 1.00 93.25 245 LEU A O 1
ATOM 1941 N N . PHE A 1 246 ? 7.050 -6.458 -5.061 1.00 92.38 246 PHE A N 1
ATOM 1942 C CA . PHE A 1 246 ? 5.825 -5.928 -5.653 1.00 92.38 246 PHE A CA 1
ATOM 1943 C C . PHE A 1 246 ? 4.960 -5.196 -4.625 1.00 92.38 246 PHE A C 1
ATOM 1945 O O . PHE A 1 246 ? 4.498 -4.078 -4.861 1.00 92.38 246 PHE A O 1
ATOM 1952 N N . TYR A 1 247 ? 4.791 -5.796 -3.445 1.00 91.38 247 TYR A N 1
ATOM 1953 C CA . TYR A 1 247 ? 4.118 -5.146 -2.326 1.00 91.38 247 TYR A CA 1
ATOM 1954 C C . TYR A 1 247 ? 4.849 -3.862 -1.903 1.00 91.38 247 TYR A C 1
ATOM 1956 O O . TYR A 1 247 ? 4.224 -2.818 -1.698 1.00 91.38 247 TYR A O 1
ATOM 1964 N N . TRP A 1 248 ? 6.184 -3.905 -1.846 1.00 93.62 248 TRP A N 1
ATOM 1965 C CA . TRP A 1 248 ? 7.003 -2.724 -1.596 1.00 93.62 248 TRP A CA 1
ATOM 1966 C C . TRP A 1 248 ? 6.785 -1.644 -2.664 1.00 93.62 248 TRP A C 1
ATOM 1968 O O . TRP A 1 248 ? 6.548 -0.502 -2.293 1.00 93.62 248 TRP A O 1
ATOM 1978 N N . LEU A 1 249 ? 6.782 -1.983 -3.960 1.00 93.06 249 LEU A N 1
ATOM 1979 C CA . LEU A 1 249 ? 6.556 -1.054 -5.077 1.00 93.06 249 LEU A CA 1
ATOM 1980 C C . LEU A 1 249 ? 5.221 -0.314 -4.922 1.00 93.06 249 LEU A C 1
ATOM 1982 O O . LEU A 1 249 ? 5.169 0.913 -5.027 1.00 93.06 249 LEU A O 1
ATOM 1986 N N . TYR A 1 250 ? 4.154 -1.052 -4.608 1.00 89.88 250 TYR A N 1
ATOM 1987 C CA . TYR A 1 250 ? 2.820 -0.491 -4.407 1.00 89.88 250 TYR A CA 1
ATOM 1988 C C . TYR A 1 250 ? 2.784 0.541 -3.269 1.00 89.88 250 TYR A C 1
ATOM 1990 O O . TYR A 1 250 ? 2.236 1.637 -3.416 1.00 89.88 250 TYR A O 1
ATOM 1998 N N . HIS A 1 251 ? 3.401 0.238 -2.126 1.00 89.88 251 HIS A N 1
ATOM 1999 C CA . HIS A 1 251 ? 3.427 1.167 -0.995 1.00 89.88 251 HIS A CA 1
ATOM 2000 C C . HIS A 1 251 ? 4.457 2.286 -1.153 1.00 89.88 251 HIS A C 1
ATOM 2002 O O . HIS A 1 251 ? 4.170 3.422 -0.776 1.00 89.88 251 HIS A O 1
ATOM 2008 N N . ALA A 1 252 ? 5.602 2.010 -1.770 1.00 92.88 252 ALA A N 1
ATOM 2009 C CA . ALA A 1 252 ? 6.607 3.003 -2.115 1.00 92.88 252 ALA A CA 1
ATOM 2010 C C . ALA A 1 252 ? 6.025 4.077 -3.037 1.00 92.88 252 ALA A C 1
ATOM 2012 O O . ALA A 1 252 ? 6.373 5.244 -2.882 1.00 92.88 252 ALA A O 1
ATOM 2013 N N . LEU A 1 253 ? 5.110 3.719 -3.948 1.00 91.00 253 LEU A N 1
ATOM 2014 C CA . LEU A 1 253 ? 4.403 4.684 -4.790 1.00 91.00 253 LEU A CA 1
ATOM 2015 C C . LEU A 1 253 ? 3.587 5.677 -3.952 1.00 91.00 253 LEU A C 1
ATOM 2017 O O . LEU A 1 253 ? 3.698 6.885 -4.144 1.00 91.00 253 LEU A O 1
ATOM 2021 N N . ASN A 1 254 ? 2.817 5.182 -2.978 1.00 89.50 254 ASN A N 1
ATOM 2022 C CA . ASN A 1 254 ? 2.056 6.038 -2.062 1.00 89.50 254 ASN A CA 1
ATOM 2023 C C . ASN A 1 254 ? 2.981 6.969 -1.265 1.00 89.50 254 ASN A C 1
ATOM 2025 O O . ASN A 1 254 ? 2.719 8.166 -1.168 1.00 89.50 254 ASN A O 1
ATOM 2029 N N . LEU A 1 255 ? 4.082 6.425 -0.731 1.00 92.44 255 LEU A N 1
ATOM 2030 C CA . LEU A 1 255 ? 5.086 7.200 0.003 1.00 92.44 255 LEU A CA 1
ATOM 2031 C C . LEU A 1 255 ? 5.767 8.240 -0.894 1.00 92.44 255 LEU A C 1
ATOM 2033 O O . LEU A 1 255 ? 6.047 9.352 -0.452 1.00 92.44 255 LEU A O 1
ATOM 2037 N N . HIS A 1 256 ? 6.001 7.905 -2.163 1.00 92.44 256 HIS A N 1
ATOM 2038 C CA . HIS A 1 256 ? 6.609 8.817 -3.116 1.00 92.44 256 HIS A CA 1
ATOM 2039 C C . HIS A 1 256 ? 5.745 10.064 -3.313 1.00 92.44 256 HIS A C 1
ATOM 2041 O O . HIS A 1 256 ? 6.267 11.178 -3.274 1.00 92.44 256 HIS A O 1
ATOM 2047 N N . LEU A 1 257 ? 4.435 9.887 -3.480 1.00 88.56 257 LEU A N 1
ATOM 2048 C CA . LEU A 1 257 ? 3.504 10.982 -3.758 1.00 88.56 257 LEU A CA 1
ATOM 2049 C C . LEU A 1 257 ? 3.427 11.974 -2.589 1.00 88.56 257 LEU A C 1
ATOM 2051 O O . LEU A 1 257 ? 3.637 13.165 -2.810 1.00 88.56 257 LEU A O 1
ATOM 2055 N N . ILE A 1 258 ? 3.282 11.475 -1.355 1.00 89.69 258 ILE A N 1
ATOM 2056 C CA . ILE A 1 258 ? 3.216 12.317 -0.144 1.00 89.69 258 ILE A CA 1
ATOM 2057 C C . ILE A 1 258 ? 4.548 12.995 0.198 1.00 89.69 258 ILE A C 1
ATOM 2059 O O . ILE A 1 258 ? 4.572 14.061 0.803 1.00 89.69 258 ILE A O 1
ATOM 2063 N N . SER A 1 259 ? 5.678 12.395 -0.191 1.00 89.06 259 SER A N 1
ATOM 2064 C CA . SER A 1 259 ? 7.011 12.895 0.178 1.00 89.06 259 SER A CA 1
ATOM 2065 C C . SER A 1 259 ? 7.421 14.186 -0.534 1.00 89.06 259 SER A C 1
ATOM 2067 O O . SER A 1 259 ? 8.472 14.746 -0.224 1.00 89.06 259 SER A O 1
ATOM 2069 N N . LYS A 1 260 ? 6.606 14.660 -1.487 1.00 85.81 260 LYS A N 1
ATOM 2070 C CA . LYS A 1 260 ? 6.801 15.947 -2.169 1.00 85.81 260 LYS A CA 1
ATOM 2071 C C . LYS A 1 260 ? 6.662 17.137 -1.213 1.00 85.81 260 LYS A C 1
ATOM 2073 O O . LYS A 1 260 ? 7.218 18.194 -1.493 1.00 85.81 260 LYS A O 1
ATOM 2078 N N . ASP A 1 261 ? 5.968 16.953 -0.089 1.00 87.06 261 ASP A N 1
ATOM 2079 C CA . ASP A 1 261 ? 5.818 17.945 0.972 1.00 87.06 261 ASP A CA 1
ATOM 2080 C C . ASP A 1 261 ? 6.266 17.362 2.331 1.00 87.06 261 ASP A C 1
ATOM 2082 O O . ASP A 1 261 ? 5.543 16.569 2.937 1.00 87.06 261 ASP A O 1
ATOM 2086 N N . PRO A 1 262 ? 7.441 17.748 2.864 1.00 86.38 262 PRO A N 1
ATOM 2087 C CA . PRO A 1 262 ? 7.904 17.273 4.170 1.00 86.38 262 PRO A CA 1
ATOM 2088 C C . PRO A 1 262 ? 6.960 17.611 5.337 1.00 86.38 262 PRO A C 1
ATOM 2090 O O . PRO A 1 262 ? 6.896 16.865 6.319 1.00 86.38 262 PRO A O 1
ATOM 2093 N N . ALA A 1 263 ? 6.193 18.706 5.247 1.00 89.38 263 ALA A N 1
ATOM 2094 C CA . ALA A 1 263 ? 5.215 19.047 6.278 1.00 89.38 263 ALA A CA 1
ATOM 2095 C C . ALA A 1 263 ? 4.097 17.995 6.341 1.00 89.38 263 ALA A C 1
ATOM 2097 O O . ALA A 1 263 ? 3.662 17.622 7.433 1.00 89.38 263 ALA A O 1
ATOM 2098 N N . MET A 1 264 ? 3.716 17.429 5.190 1.00 89.19 264 MET A N 1
ATOM 2099 C CA . MET A 1 264 ? 2.723 16.360 5.099 1.00 89.19 264 MET A CA 1
ATOM 2100 C C . MET A 1 264 ? 3.149 15.101 5.858 1.00 89.19 264 MET A C 1
ATOM 2102 O O . MET A 1 264 ? 2.319 14.485 6.520 1.00 89.19 264 MET A O 1
ATOM 2106 N N . ILE A 1 265 ? 4.434 14.736 5.835 1.00 92.06 265 ILE A N 1
ATOM 2107 C CA . ILE A 1 265 ? 4.949 13.580 6.593 1.00 92.06 265 ILE A CA 1
ATOM 2108 C C . ILE A 1 265 ? 4.770 13.803 8.100 1.00 92.06 265 ILE A C 1
ATOM 2110 O O . ILE A 1 265 ? 4.368 12.896 8.832 1.00 92.06 265 ILE A O 1
ATOM 2114 N N . THR A 1 266 ? 5.035 15.024 8.567 1.00 91.56 266 THR A N 1
ATOM 2115 C CA . THR A 1 266 ? 4.856 15.396 9.976 1.00 91.56 266 THR A CA 1
ATOM 2116 C C . THR A 1 266 ? 3.379 15.371 10.378 1.00 91.56 266 THR A C 1
ATOM 2118 O O . THR A 1 266 ? 3.049 14.796 11.417 1.00 91.56 266 THR A O 1
ATOM 2121 N N . GLU A 1 267 ? 2.488 15.929 9.549 1.00 90.56 267 GLU A N 1
ATOM 2122 C CA . GLU A 1 267 ? 1.030 15.865 9.751 1.00 90.56 267 GLU A CA 1
ATOM 2123 C C . GLU A 1 267 ? 0.541 14.410 9.809 1.00 90.56 267 GLU A C 1
ATOM 2125 O O . GLU A 1 267 ? -0.155 14.025 10.749 1.00 90.56 267 GLU A O 1
ATOM 2130 N N . ILE A 1 268 ? 0.969 13.575 8.857 1.00 90.88 268 ILE A N 1
ATOM 2131 C CA . ILE A 1 268 ? 0.647 12.146 8.811 1.00 90.88 268 ILE A CA 1
ATOM 2132 C C . ILE A 1 268 ? 1.064 11.454 10.106 1.00 90.88 268 ILE A C 1
ATOM 2134 O O . ILE A 1 268 ? 0.249 10.789 10.740 1.00 90.88 268 ILE A O 1
ATOM 2138 N N . ASN A 1 269 ? 2.314 11.622 10.532 1.00 92.38 269 ASN A N 1
ATOM 2139 C CA . ASN A 1 269 ? 2.809 10.968 11.740 1.00 92.38 269 ASN A CA 1
ATOM 2140 C C . ASN A 1 269 ? 2.080 11.435 13.003 1.00 92.38 269 ASN A C 1
ATOM 2142 O O . ASN A 1 269 ? 1.870 10.632 13.913 1.00 92.38 269 ASN A O 1
ATOM 2146 N N . LEU A 1 270 ? 1.645 12.697 13.056 1.00 90.06 270 LEU A N 1
ATOM 2147 C CA . LEU A 1 270 ? 0.805 13.191 14.143 1.00 90.06 270 LEU A CA 1
ATOM 2148 C C . LEU A 1 270 ? -0.565 12.498 14.159 1.00 90.06 270 LEU A C 1
ATOM 2150 O O . LEU A 1 270 ? -0.998 12.057 15.225 1.00 90.06 270 LEU A O 1
ATOM 2154 N N . VAL A 1 271 ? -1.221 12.364 13.002 1.00 86.50 271 VAL A N 1
ATOM 2155 C CA . VAL A 1 271 ? -2.505 11.652 12.871 1.00 86.50 271 VAL A CA 1
ATOM 2156 C C . VAL A 1 271 ? -2.355 10.188 13.288 1.00 86.50 271 VAL A C 1
ATOM 2158 O O . VAL A 1 271 ? -3.111 9.711 14.131 1.00 86.50 271 VAL A O 1
ATOM 2161 N N . LYS A 1 272 ? -1.325 9.494 12.792 1.00 87.94 272 LYS A N 1
ATOM 2162 C CA . LYS A 1 272 ? -1.049 8.087 13.136 1.00 87.94 272 LYS A CA 1
ATOM 2163 C C . LYS A 1 272 ? -0.782 7.900 14.625 1.00 87.94 272 LYS A C 1
ATOM 2165 O O . LYS A 1 272 ? -1.313 6.970 15.226 1.00 87.94 272 LYS A O 1
ATOM 2170 N N . LYS A 1 273 ? -0.030 8.816 15.244 1.00 87.94 273 LYS A N 1
ATOM 2171 C CA . LYS A 1 273 ? 0.198 8.818 16.693 1.00 87.94 273 LYS A CA 1
ATOM 2172 C C . LYS A 1 273 ? -1.112 8.980 17.465 1.00 87.94 273 LYS A C 1
ATOM 2174 O O . LYS A 1 273 ? -1.404 8.161 18.330 1.00 87.94 273 LYS A O 1
ATOM 2179 N N . ARG A 1 274 ? -1.919 9.995 17.130 1.00 84.44 274 ARG A N 1
ATOM 2180 C CA . ARG A 1 274 ? -3.233 10.220 17.762 1.00 84.44 274 ARG A CA 1
ATOM 2181 C C . ARG A 1 274 ? -4.129 8.997 17.620 1.00 84.44 274 ARG A C 1
ATOM 2183 O O . ARG A 1 274 ? -4.778 8.601 18.583 1.00 84.44 274 ARG A O 1
ATOM 2190 N N . PHE A 1 275 ? -4.142 8.383 16.443 1.00 80.88 275 PHE A N 1
ATOM 2191 C CA . PHE A 1 275 ? -4.909 7.179 16.163 1.00 80.88 275 PHE A CA 1
ATOM 2192 C C . PHE A 1 275 ? -4.451 5.987 17.015 1.00 80.88 275 PHE A C 1
ATOM 2194 O O . PHE A 1 275 ? -5.276 5.361 17.681 1.00 80.88 275 PHE A O 1
ATOM 2201 N N . ALA A 1 276 ? -3.141 5.727 17.063 1.00 81.62 276 ALA A N 1
ATOM 2202 C CA . ALA A 1 276 ? -2.530 4.683 17.887 1.00 81.62 276 ALA A CA 1
ATOM 2203 C C . ALA A 1 276 ? -2.800 4.874 19.389 1.00 81.62 276 ALA A C 1
ATOM 2205 O O . ALA A 1 276 ? -2.959 3.898 20.118 1.00 81.62 276 ALA A O 1
ATOM 2206 N N . GLU A 1 277 ? -2.882 6.122 19.853 1.00 80.75 277 GLU A N 1
ATOM 2207 C CA . GLU A 1 277 ? -3.185 6.480 21.244 1.00 80.75 277 GLU A CA 1
ATOM 2208 C C . GLU A 1 277 ? -4.697 6.496 21.555 1.00 80.75 277 GLU A C 1
ATOM 2210 O O . GLU A 1 277 ? -5.067 6.582 22.725 1.00 80.75 277 GLU A O 1
ATOM 2215 N N . SER A 1 278 ? -5.569 6.377 20.542 1.00 76.25 278 SER A N 1
ATOM 2216 C CA . SER A 1 278 ? -7.031 6.450 20.683 1.00 76.25 278 SER A CA 1
ATOM 2217 C C . SER A 1 278 ? -7.758 5.238 20.082 1.00 76.25 278 SER A C 1
ATOM 2219 O O . SER A 1 278 ? -7.900 4.214 20.746 1.00 76.25 278 SER A O 1
ATOM 2221 N N . LEU A 1 279 ? -8.253 5.330 18.844 1.00 73.38 279 LEU A N 1
ATOM 2222 C CA . LEU A 1 279 ? -9.112 4.322 18.214 1.00 73.38 279 LEU A CA 1
ATOM 2223 C C . LEU A 1 279 ? -8.385 3.014 17.889 1.00 73.38 279 LEU A C 1
ATOM 2225 O O . LEU A 1 279 ? -9.000 1.955 17.949 1.00 73.38 279 LEU A O 1
ATOM 2229 N N . ALA A 1 280 ? -7.087 3.043 17.598 1.00 74.50 280 ALA A N 1
ATOM 2230 C CA . ALA A 1 280 ? -6.326 1.807 17.423 1.00 74.50 280 ALA A CA 1
ATOM 2231 C C . ALA A 1 280 ? -5.913 1.158 18.754 1.00 74.50 280 ALA A C 1
ATOM 2233 O O . ALA A 1 280 ? -5.408 0.038 18.741 1.00 74.50 280 ALA A O 1
ATOM 2234 N N . ASN A 1 281 ? -6.138 1.815 19.899 1.00 77.75 281 ASN A N 1
ATOM 2235 C CA . ASN A 1 281 ? -5.876 1.257 21.222 1.00 77.75 281 ASN A CA 1
ATOM 2236 C C . ASN A 1 281 ? -7.127 0.516 21.745 1.00 77.75 281 ASN A C 1
ATOM 2238 O O . ASN A 1 281 ? -8.118 1.165 22.107 1.00 77.75 281 ASN A O 1
ATOM 2242 N N . PRO A 1 282 ? -7.116 -0.832 21.811 1.00 76.12 282 PRO A N 1
ATOM 2243 C CA . PRO A 1 282 ? -8.281 -1.609 22.233 1.00 76.12 282 PRO A CA 1
ATOM 2244 C C . PRO A 1 282 ? -8.734 -1.283 23.661 1.00 76.12 282 PRO A C 1
ATOM 2246 O O . PRO A 1 282 ? -9.933 -1.192 23.921 1.00 76.12 282 PRO A O 1
ATOM 2249 N N . GLU A 1 283 ? -7.799 -1.046 24.584 1.00 79.19 283 GLU A N 1
ATOM 2250 C CA . GLU A 1 283 ? -8.102 -0.679 25.966 1.00 79.19 283 GLU A CA 1
ATOM 2251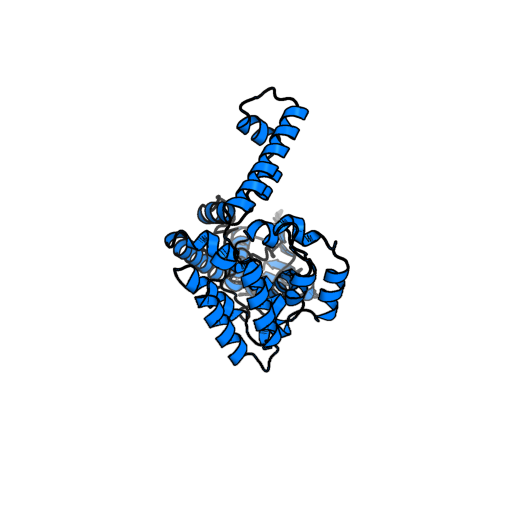 C C . GLU A 1 283 ? -8.770 0.695 26.073 1.00 79.19 283 GLU A C 1
ATOM 2253 O O . GLU A 1 283 ? -9.753 0.842 26.804 1.00 79.19 283 GLU A O 1
ATOM 2258 N N . PHE A 1 284 ? -8.260 1.692 25.343 1.00 80.19 284 PHE A N 1
ATOM 2259 C CA . PHE A 1 284 ? -8.845 3.033 25.315 1.00 80.19 284 PHE A CA 1
ATOM 2260 C C . PHE A 1 284 ? -10.255 3.000 24.726 1.00 80.19 284 PHE A C 1
ATOM 2262 O O . PHE A 1 284 ? -11.188 3.509 25.349 1.00 80.19 284 PHE A O 1
ATOM 2269 N N . ARG A 1 285 ? -10.441 2.343 23.570 1.00 77.88 285 ARG A N 1
ATOM 2270 C CA . ARG A 1 285 ? -11.768 2.158 22.960 1.00 77.88 285 ARG A CA 1
ATOM 2271 C C . ARG A 1 285 ? -12.746 1.513 23.928 1.00 77.88 285 ARG A C 1
ATOM 2273 O O . ARG A 1 285 ? -13.865 1.999 24.083 1.00 77.88 285 ARG A O 1
ATOM 2280 N N . ALA A 1 286 ? -12.323 0.439 24.591 1.00 78.62 286 ALA A N 1
ATOM 2281 C CA . ALA A 1 286 ? -13.181 -0.286 25.510 1.00 78.62 286 ALA A CA 1
ATOM 2282 C C . ALA A 1 286 ? -13.585 0.559 26.726 1.00 78.62 286 ALA A C 1
ATOM 2284 O O . ALA A 1 286 ? -14.738 0.505 27.159 1.00 78.62 286 ALA A O 1
ATOM 2285 N N . GLN A 1 287 ? -12.674 1.388 27.237 1.00 82.50 287 GLN A N 1
ATOM 2286 C CA . GLN A 1 287 ? -12.965 2.322 28.321 1.00 82.50 287 GLN A CA 1
ATOM 2287 C C . GLN A 1 287 ? -13.891 3.468 27.874 1.00 82.50 287 GLN A C 1
ATOM 2289 O O . GLN A 1 287 ? -14.891 3.727 28.541 1.00 82.50 287 GLN A O 1
ATOM 2294 N N . ALA A 1 288 ? -13.631 4.102 26.729 1.00 79.44 288 ALA A N 1
ATOM 2295 C CA . ALA A 1 288 ? -14.491 5.159 26.189 1.00 79.44 288 ALA A CA 1
ATOM 2296 C C . ALA A 1 288 ? -15.910 4.644 25.882 1.00 79.44 288 ALA A C 1
ATOM 2298 O O . ALA A 1 288 ? -16.907 5.327 26.125 1.00 79.44 288 ALA A O 1
ATOM 2299 N N . PHE A 1 289 ? -16.020 3.410 25.380 1.00 78.00 289 PHE A N 1
ATOM 2300 C CA . PHE A 1 289 ? -17.302 2.747 25.164 1.00 78.00 289 PHE A CA 1
ATOM 2301 C C . PHE A 1 289 ? -18.043 2.493 26.485 1.00 78.00 289 PHE A C 1
ATOM 2303 O O . PHE A 1 289 ? -19.220 2.839 26.602 1.00 78.00 289 PHE A O 1
ATOM 2310 N N . ARG A 1 290 ? -17.347 1.977 27.509 1.00 81.69 290 ARG A N 1
ATOM 2311 C CA . ARG A 1 290 ? -17.888 1.823 28.871 1.00 81.69 290 ARG A CA 1
ATOM 2312 C C . ARG A 1 290 ? -18.447 3.146 29.402 1.00 81.69 290 ARG A C 1
ATOM 2314 O O . ARG A 1 290 ? -19.574 3.175 29.885 1.00 81.69 290 ARG A O 1
ATOM 2321 N N . GLU A 1 291 ? -17.697 4.238 29.292 1.00 83.75 291 GLU A N 1
ATOM 2322 C CA . GLU A 1 291 ? -18.112 5.565 29.771 1.00 83.75 291 GLU A CA 1
ATOM 2323 C C . GLU A 1 291 ? -19.372 6.082 29.065 1.00 83.75 291 GLU A C 1
ATOM 2325 O O . GLU A 1 291 ? -20.287 6.574 29.728 1.00 83.75 291 GLU A O 1
ATOM 2330 N N . LYS A 1 292 ? -19.477 5.898 27.742 1.00 80.00 292 LYS A N 1
ATOM 2331 C CA . LYS A 1 292 ? -20.688 6.246 26.979 1.00 80.00 292 LYS A CA 1
ATOM 2332 C C . LYS A 1 292 ? -21.915 5.466 27.454 1.00 80.00 292 LYS A C 1
ATOM 2334 O O . LYS A 1 292 ? -22.987 6.049 27.592 1.00 80.00 292 LYS A O 1
ATOM 2339 N N . LEU A 1 293 ? -21.767 4.173 27.740 1.00 79.25 293 LEU A N 1
ATOM 2340 C CA . LEU A 1 293 ? -22.868 3.338 28.232 1.00 79.25 293 LEU A CA 1
ATOM 2341 C C . LEU A 1 293 ? -23.330 3.735 29.637 1.00 79.25 293 LEU A C 1
ATOM 2343 O O . LEU A 1 293 ? -24.534 3.728 29.908 1.00 79.25 293 LEU A O 1
ATOM 2347 N N . ILE A 1 294 ? -22.387 4.113 30.509 1.00 80.94 294 ILE A N 1
ATOM 2348 C CA . ILE A 1 294 ? -22.677 4.669 31.838 1.00 80.94 294 ILE A CA 1
ATOM 2349 C C . ILE A 1 294 ? -23.465 5.972 31.698 1.00 80.94 294 ILE A C 1
ATOM 2351 O O . ILE A 1 294 ? -24.521 6.113 32.314 1.00 80.94 294 ILE A O 1
ATOM 2355 N N . ALA A 1 295 ? -22.985 6.899 30.863 1.00 79.31 295 ALA A N 1
ATOM 2356 C CA . ALA A 1 295 ? -23.635 8.185 30.626 1.00 79.31 295 ALA A CA 1
ATOM 2357 C C . ALA A 1 295 ? -25.036 8.030 30.008 1.00 79.31 295 ALA A C 1
ATOM 2359 O O . ALA A 1 295 ? -25.956 8.757 30.375 1.00 79.31 295 ALA A O 1
ATOM 2360 N N . ALA A 1 296 ? -25.220 7.046 29.124 1.00 76.19 296 ALA A N 1
ATOM 2361 C CA . ALA A 1 296 ? -26.512 6.702 28.529 1.00 76.19 296 ALA A CA 1
ATOM 2362 C C . ALA A 1 296 ? -27.469 5.977 29.497 1.00 76.19 296 ALA A C 1
ATOM 2364 O O . ALA A 1 296 ? -28.599 5.668 29.127 1.00 76.19 296 ALA A O 1
ATOM 2365 N N . ASN A 1 297 ? -27.034 5.694 30.730 1.00 77.62 297 ASN A N 1
ATOM 2366 C CA . ASN A 1 297 ? -27.790 4.937 31.723 1.00 77.62 297 ASN A CA 1
ATOM 2367 C C . ASN A 1 297 ? -28.250 3.555 31.202 1.00 77.62 297 ASN A C 1
ATOM 2369 O O . ASN A 1 297 ? -29.365 3.115 31.476 1.00 77.62 297 ASN A O 1
ATOM 2373 N N . SER A 1 298 ? -27.385 2.872 30.444 1.00 76.06 298 SER A N 1
ATOM 2374 C CA . SER A 1 298 ? -27.697 1.591 29.790 1.00 76.06 298 SER A CA 1
ATOM 2375 C C . SER A 1 298 ? -28.013 0.501 30.818 1.00 76.06 298 SER A C 1
ATOM 2377 O O . SER A 1 298 ? -27.205 0.275 31.715 1.00 76.06 298 SER A O 1
ATOM 2379 N N . GLY A 1 299 ? -29.156 -0.184 30.696 1.00 73.75 299 GLY A N 1
ATOM 2380 C CA . GLY A 1 299 ? -29.565 -1.250 31.629 1.00 73.75 299 GLY A CA 1
ATOM 2381 C C . GLY A 1 299 ? -29.253 -2.663 31.125 1.00 73.75 299 GLY A C 1
ATOM 2382 O O . GLY A 1 299 ? -28.835 -3.529 31.891 1.00 73.75 299 GLY A O 1
ATOM 2383 N N . LEU A 1 300 ? -29.416 -2.880 29.820 1.00 74.38 300 LEU A N 1
ATOM 2384 C CA . LEU A 1 300 ? -29.112 -4.134 29.133 1.00 74.38 300 LEU A CA 1
ATOM 2385 C C . LEU A 1 300 ? -28.398 -3.809 27.820 1.00 74.38 300 LEU A C 1
ATOM 2387 O O . LEU A 1 300 ? -28.870 -2.989 27.030 1.00 74.38 300 LEU A O 1
ATOM 2391 N N . LEU A 1 301 ? -27.259 -4.449 27.595 1.00 76.50 301 LEU A N 1
ATOM 2392 C CA . LEU A 1 301 ? -26.411 -4.222 26.435 1.00 76.50 301 LEU A CA 1
ATOM 2393 C C . LEU A 1 301 ? -26.271 -5.509 25.635 1.00 76.50 301 LEU A C 1
ATOM 2395 O O . LEU A 1 301 ? -25.860 -6.527 26.185 1.00 76.50 301 LEU A O 1
ATOM 2399 N N . PHE A 1 302 ? -26.536 -5.423 24.336 1.00 74.50 302 PHE A N 1
ATOM 2400 C CA . PHE A 1 302 ? -26.187 -6.451 23.365 1.00 74.50 302 PHE A CA 1
ATOM 2401 C C . PHE A 1 302 ? -25.033 -5.930 22.518 1.00 74.50 302 PHE A C 1
ATOM 2403 O O . PHE A 1 302 ? -25.179 -4.952 21.779 1.00 74.50 302 PHE A O 1
ATOM 2410 N N . THR A 1 303 ? -23.886 -6.582 22.623 1.00 70.62 303 THR A N 1
ATOM 2411 C CA . THR A 1 303 ? -22.738 -6.304 21.777 1.00 70.62 303 THR A CA 1
ATOM 2412 C C . THR A 1 303 ? -22.634 -7.371 20.702 1.00 70.62 303 THR A C 1
ATOM 2414 O O . THR A 1 303 ? -22.899 -8.548 20.942 1.00 70.62 303 THR A O 1
ATOM 2417 N N . GLN A 1 304 ? -22.263 -6.945 19.504 1.00 67.44 304 GLN A N 1
ATOM 2418 C CA . GLN A 1 304 ? -21.819 -7.814 18.424 1.00 67.44 304 GLN A CA 1
ATOM 2419 C C . GLN A 1 304 ? -20.413 -7.392 18.039 1.00 67.44 304 GLN A C 1
ATOM 2421 O O . GLN A 1 304 ? -20.021 -6.245 18.289 1.00 67.44 304 GLN A O 1
ATOM 2426 N N . GLU A 1 305 ? -19.664 -8.343 17.485 1.00 65.62 305 GLU A N 1
ATOM 2427 C CA . GLU A 1 305 ? -18.305 -8.114 17.018 1.00 65.62 305 GLU A CA 1
ATOM 2428 C C . GLU A 1 305 ? -17.470 -7.376 18.089 1.00 65.62 305 GLU A C 1
ATOM 2430 O O . GLU A 1 305 ? -17.002 -6.261 17.904 1.00 65.62 305 GLU A O 1
ATOM 2435 N N . SER A 1 306 ? -17.357 -7.945 19.284 1.00 65.88 306 SER A N 1
ATOM 2436 C CA . SER A 1 306 ? -16.563 -7.389 20.381 1.00 65.88 306 SER A CA 1
ATOM 2437 C C . SER A 1 306 ? -15.233 -8.113 20.486 1.00 65.88 306 SER A C 1
ATOM 2439 O O . SER A 1 306 ? -15.192 -9.344 20.544 1.00 65.88 306 SER A O 1
ATOM 2441 N N . ASP A 1 307 ? -14.147 -7.347 20.562 1.00 67.75 307 ASP A N 1
ATOM 2442 C CA . ASP A 1 307 ? -12.849 -7.895 20.939 1.00 67.75 307 ASP A CA 1
ATOM 2443 C C . ASP A 1 307 ? -12.831 -8.306 22.426 1.00 67.75 307 ASP A C 1
ATOM 2445 O O . ASP A 1 307 ? -13.743 -8.012 23.204 1.00 67.75 307 ASP A O 1
ATOM 2449 N N . ALA A 1 308 ? -11.771 -8.997 22.849 1.00 75.31 308 ALA A N 1
ATOM 2450 C CA . ALA A 1 308 ? -11.638 -9.471 24.227 1.00 75.31 308 ALA A CA 1
ATOM 2451 C C . ALA A 1 308 ? -11.499 -8.337 25.270 1.00 75.31 308 ALA A C 1
ATOM 2453 O O . ALA A 1 308 ? -11.644 -8.583 26.472 1.00 75.31 308 ALA A O 1
ATOM 2454 N N . TYR A 1 309 ? -11.216 -7.101 24.845 1.00 77.56 309 TYR A N 1
ATOM 2455 C CA . TYR A 1 309 ? -11.016 -5.961 25.739 1.00 77.56 309 TYR A CA 1
ATOM 2456 C C . TYR A 1 309 ? -12.338 -5.359 26.203 1.00 77.56 309 TYR A C 1
ATOM 2458 O O . TYR A 1 309 ? -12.427 -4.908 27.347 1.00 77.56 309 TYR A O 1
ATOM 2466 N N . ILE A 1 310 ? -13.374 -5.413 25.366 1.00 78.06 310 ILE A N 1
ATOM 2467 C CA . ILE A 1 310 ? -14.704 -4.884 25.679 1.00 78.06 310 ILE A CA 1
ATOM 2468 C C . ILE A 1 310 ? -15.341 -5.594 26.885 1.00 78.06 310 ILE A C 1
ATOM 2470 O O . ILE A 1 310 ? -15.626 -4.908 27.872 1.00 78.06 310 ILE A O 1
ATOM 2474 N N . PRO A 1 311 ? -15.488 -6.937 26.915 1.00 77.00 311 PRO A N 1
ATOM 2475 C CA . PRO A 1 311 ? -15.996 -7.632 28.097 1.00 77.00 311 PRO A CA 1
ATOM 2476 C C . PRO A 1 311 ? -15.169 -7.362 29.353 1.00 77.00 311 PRO A C 1
ATOM 2478 O O . PRO A 1 311 ? -15.720 -7.166 30.436 1.00 77.00 311 PRO A O 1
ATOM 2481 N N . LYS A 1 312 ? -13.837 -7.300 29.208 1.00 82.44 312 LYS A N 1
ATOM 2482 C CA . LYS A 1 312 ? -12.920 -7.020 30.318 1.00 82.44 312 LYS A CA 1
ATOM 2483 C C . LYS A 1 312 ? -13.135 -5.622 30.894 1.00 82.44 312 LYS A C 1
ATOM 2485 O O . LYS A 1 312 ? -13.084 -5.464 32.109 1.00 82.44 312 LYS A O 1
ATOM 2490 N N . ALA A 1 313 ? -13.338 -4.610 30.052 1.00 84.62 313 ALA A N 1
ATOM 2491 C CA . ALA A 1 313 ? -13.584 -3.243 30.496 1.00 84.62 313 ALA A CA 1
ATOM 2492 C C . ALA A 1 313 ? -14.960 -3.102 31.158 1.00 84.62 313 ALA A C 1
ATOM 2494 O O . ALA A 1 313 ? -15.049 -2.515 32.235 1.00 84.62 313 ALA A O 1
ATOM 2495 N N . LEU A 1 314 ? -16.010 -3.675 30.560 1.00 81.62 314 LEU A N 1
ATOM 2496 C CA . LEU A 1 314 ? -17.383 -3.606 31.074 1.00 81.62 314 LEU A CA 1
ATOM 2497 C C . LEU A 1 314 ? -17.549 -4.328 32.420 1.00 81.62 314 LEU A C 1
ATOM 2499 O O . LEU A 1 314 ? -18.218 -3.805 33.311 1.00 81.62 314 LEU A O 1
ATOM 2503 N N . GLY A 1 315 ? -16.887 -5.474 32.601 1.00 82.31 315 GLY A N 1
ATOM 2504 C CA . GLY A 1 315 ? -16.928 -6.249 33.845 1.00 82.31 315 GLY A CA 1
ATOM 2505 C C . GLY A 1 315 ? -16.144 -5.649 35.020 1.00 82.31 315 GLY A C 1
ATOM 2506 O O . GLY A 1 315 ? -16.250 -6.153 36.140 1.00 82.31 315 GLY A O 1
ATOM 2507 N N . LYS A 1 316 ? -15.353 -4.583 34.814 1.00 83.94 316 LYS A N 1
ATOM 2508 C CA . LYS A 1 316 ? -14.651 -3.908 35.920 1.00 83.94 316 LYS A CA 1
ATOM 2509 C C . LYS A 1 316 ? -15.652 -3.362 36.936 1.00 83.94 316 LYS A C 1
ATOM 2511 O O . LYS A 1 316 ? -16.695 -2.825 36.569 1.00 83.94 316 LYS A O 1
ATOM 2516 N N . GLU A 1 317 ? -15.296 -3.480 38.217 1.00 81.44 317 GLU A N 1
ATOM 2517 C CA . GLU A 1 317 ? -16.113 -3.022 39.356 1.00 81.44 317 GLU A CA 1
ATOM 2518 C C . GLU A 1 317 ? -17.503 -3.683 39.410 1.00 81.44 317 GLU A C 1
ATOM 2520 O O . GLU A 1 317 ? -18.414 -3.157 40.039 1.00 81.44 317 GLU A O 1
ATOM 2525 N N . ASN A 1 318 ? -17.672 -4.837 38.748 1.00 77.56 318 ASN A N 1
ATOM 2526 C CA . ASN A 1 318 ? -18.950 -5.537 38.594 1.00 77.56 318 ASN A CA 1
ATOM 2527 C C . ASN A 1 318 ? -20.063 -4.671 37.990 1.00 77.56 318 ASN A C 1
ATOM 2529 O O . ASN A 1 318 ? -21.234 -4.982 38.171 1.00 77.56 318 ASN A O 1
ATOM 2533 N N . LEU A 1 319 ? -19.720 -3.597 37.275 1.00 76.94 319 LEU A N 1
ATOM 2534 C CA . LEU A 1 319 ? -20.685 -2.611 36.791 1.00 76.94 319 LEU A CA 1
ATOM 2535 C C . LEU A 1 319 ? -21.645 -3.186 35.741 1.00 76.94 319 LEU A C 1
ATOM 2537 O O . LEU A 1 319 ? -22.823 -2.839 35.706 1.00 76.94 319 LEU A O 1
ATOM 2541 N N . PHE A 1 320 ? -21.137 -4.079 34.895 1.00 83.50 320 PHE A N 1
ATOM 2542 C CA . PHE A 1 320 ? -21.907 -4.824 33.912 1.00 83.50 320 PHE A CA 1
ATOM 2543 C C . PHE A 1 320 ? -21.575 -6.311 34.048 1.00 83.50 320 PHE A C 1
ATOM 2545 O O . PHE A 1 320 ? -20.430 -6.721 33.856 1.00 83.50 320 PHE A O 1
ATOM 2552 N N . LEU A 1 321 ? -22.572 -7.125 34.387 1.00 83.75 321 LEU A N 1
ATOM 2553 C CA . LEU A 1 321 ? -22.426 -8.570 34.520 1.00 83.75 321 LEU A CA 1
ATOM 2554 C C . LEU A 1 321 ? -22.752 -9.251 33.189 1.00 83.75 321 LEU A C 1
ATOM 2556 O O . LEU A 1 321 ? -23.839 -9.025 32.646 1.00 83.75 321 LEU A O 1
ATOM 2560 N N . PRO A 1 322 ? -21.858 -10.098 32.655 1.00 80.56 322 PRO A N 1
ATOM 2561 C CA . PRO A 1 322 ? -22.206 -10.932 31.519 1.00 80.56 322 PRO A CA 1
ATOM 2562 C C . PRO A 1 322 ? -23.285 -11.939 31.936 1.00 80.56 322 PRO A C 1
ATOM 2564 O O . PRO A 1 322 ? -23.202 -12.551 33.000 1.00 80.56 322 PRO A O 1
ATOM 2567 N N . ILE A 1 323 ? -24.296 -12.134 31.092 1.00 79.12 323 ILE A N 1
ATOM 2568 C CA . ILE A 1 323 ? -25.238 -13.251 31.237 1.00 79.12 323 ILE A CA 1
ATOM 2569 C C . ILE A 1 323 ? -24.486 -14.581 31.064 1.00 79.12 323 ILE A C 1
ATOM 2571 O O . ILE A 1 323 ? -23.572 -14.690 30.248 1.00 79.12 323 ILE A O 1
ATOM 2575 N N . ASP A 1 324 ? -24.865 -15.607 31.815 1.00 68.00 324 ASP A N 1
ATOM 2576 C CA . ASP A 1 324 ? -24.223 -16.918 31.751 1.00 68.00 324 ASP A CA 1
ATOM 2577 C C . ASP A 1 324 ? -24.296 -17.571 30.352 1.00 68.00 324 ASP A C 1
ATOM 2579 O O . ASP A 1 324 ? -25.259 -17.380 29.607 1.00 68.00 324 ASP A O 1
ATOM 2583 N N . LYS A 1 325 ? -23.303 -18.418 30.032 1.00 66.12 325 LYS A N 1
ATOM 2584 C CA . LYS A 1 325 ? -23.246 -19.284 28.827 1.00 66.12 325 LYS A CA 1
ATOM 2585 C C . LYS A 1 325 ? -23.156 -18.566 27.468 1.00 66.12 325 LYS A C 1
ATOM 2587 O O . LYS A 1 325 ? -23.732 -19.025 26.482 1.00 66.12 325 LYS A O 1
ATOM 2592 N N . GLN A 1 326 ? -22.394 -17.481 27.384 1.00 71.06 326 GLN A N 1
ATOM 2593 C CA . GLN A 1 326 ? -22.106 -16.811 26.107 1.00 71.06 326 GLN A CA 1
ATOM 2594 C C . GLN A 1 326 ? -20.915 -17.456 25.385 1.00 71.06 326 GLN A C 1
ATOM 2596 O O . GLN A 1 326 ? -19.985 -17.936 26.035 1.00 71.06 326 GLN A O 1
ATOM 2601 N N . ASN A 1 327 ? -20.931 -17.465 24.047 1.00 64.00 327 ASN A N 1
ATOM 2602 C CA . ASN A 1 327 ? -19.804 -17.917 23.231 1.00 64.00 327 ASN A CA 1
ATOM 2603 C C . ASN A 1 327 ? -18.901 -16.722 22.870 1.00 64.00 327 ASN A C 1
ATOM 2605 O O . ASN A 1 327 ? -19.213 -15.992 21.930 1.00 64.00 327 ASN A O 1
ATOM 2609 N N . PRO A 1 328 ? -17.755 -16.528 23.549 1.00 61.81 328 PRO A N 1
ATOM 2610 C CA . PRO A 1 328 ? -16.873 -15.394 23.284 1.00 61.81 328 PRO A CA 1
ATOM 2611 C C . PRO A 1 328 ? -16.227 -15.432 21.892 1.00 61.81 328 PRO A C 1
ATOM 2613 O O . PRO A 1 328 ? -15.659 -14.431 21.467 1.00 61.81 328 PRO A O 1
ATOM 2616 N N . ARG A 1 329 ? -16.285 -16.567 21.178 1.00 60.59 329 ARG A N 1
ATOM 2617 C CA . ARG A 1 329 ? -15.703 -16.701 19.833 1.00 60.59 329 ARG A CA 1
ATOM 2618 C C . ARG A 1 329 ? -16.513 -15.996 18.752 1.00 60.59 329 ARG A C 1
ATOM 2620 O O . ARG A 1 329 ? -15.938 -15.636 17.733 1.00 60.59 329 ARG A O 1
ATOM 2627 N N . ASP A 1 330 ? -17.801 -15.770 18.991 1.00 62.12 330 ASP A N 1
ATOM 2628 C CA . ASP A 1 330 ? -18.694 -15.161 18.001 1.00 62.12 330 ASP A CA 1
ATOM 2629 C C . ASP A 1 330 ? -18.740 -13.627 18.155 1.00 62.12 330 ASP A C 1
ATOM 2631 O O . ASP A 1 330 ? -19.528 -12.951 17.498 1.00 62.12 330 ASP A O 1
ATOM 2635 N N . GLY A 1 331 ? -17.931 -13.065 19.070 1.00 61.66 331 GLY A N 1
ATOM 2636 C CA . GLY A 1 331 ? -17.859 -11.627 19.354 1.00 61.66 331 GLY A CA 1
ATOM 2637 C C . GLY A 1 331 ? -19.149 -11.032 19.928 1.00 61.66 331 GLY A C 1
ATOM 2638 O O . GLY A 1 331 ? -19.234 -9.821 20.111 1.00 61.66 331 GLY A O 1
ATOM 2639 N N . CYS A 1 332 ? -20.158 -11.855 20.205 1.00 72.81 332 CYS A N 1
ATOM 2640 C CA . CYS A 1 332 ? -21.452 -11.410 20.691 1.00 72.81 332 CYS A CA 1
ATOM 2641 C C . CYS A 1 332 ? -21.525 -11.566 22.204 1.00 72.81 332 CYS A C 1
ATOM 2643 O O . CYS A 1 332 ? -21.362 -12.679 22.712 1.00 72.81 332 CYS A O 1
ATOM 2645 N N . PHE A 1 333 ? -21.816 -10.473 22.909 1.00 74.19 333 PHE A N 1
ATOM 2646 C CA . PHE A 1 333 ? -21.999 -10.513 24.351 1.00 74.19 333 PHE A CA 1
ATOM 2647 C C . PHE A 1 333 ? -23.279 -9.819 24.806 1.00 74.19 333 PHE A C 1
ATOM 2649 O O . PHE A 1 333 ? -23.756 -8.871 24.189 1.00 74.19 333 PHE A O 1
ATOM 2656 N N . ILE A 1 334 ? -23.839 -10.288 25.918 1.00 78.62 334 ILE A N 1
ATOM 2657 C CA . ILE A 1 334 ? -24.982 -9.670 26.585 1.00 78.62 334 ILE A CA 1
ATOM 2658 C C . ILE A 1 334 ? -24.575 -9.291 28.002 1.00 78.62 334 ILE A C 1
ATOM 2660 O O . ILE A 1 334 ? -24.153 -10.146 28.784 1.00 78.62 334 ILE A O 1
ATOM 2664 N N . PHE A 1 335 ? -24.730 -8.020 28.353 1.00 82.00 335 PHE A N 1
ATOM 2665 C CA . PHE A 1 335 ? -24.425 -7.529 29.688 1.00 82.00 335 PHE A CA 1
ATOM 2666 C C . PHE A 1 335 ? -25.646 -6.911 30.347 1.00 82.00 335 PHE A C 1
ATOM 2668 O O . PHE A 1 335 ? -26.331 -6.084 29.748 1.00 82.00 335 PHE A O 1
ATOM 2675 N N . LEU A 1 336 ? -25.869 -7.266 31.608 1.00 84.31 336 LEU A N 1
ATOM 2676 C CA . LEU A 1 336 ? -26.819 -6.593 32.480 1.00 84.31 336 LEU A CA 1
ATOM 2677 C C . LEU A 1 336 ? -26.055 -5.601 33.354 1.00 84.31 336 LEU A C 1
ATOM 2679 O O . LEU A 1 336 ? -25.069 -5.973 33.991 1.00 84.31 336 LEU A O 1
ATOM 2683 N N . ARG A 1 337 ? -26.498 -4.348 33.413 1.00 80.88 337 ARG A N 1
ATOM 2684 C CA . ARG A 1 337 ? -25.948 -3.404 34.383 1.00 80.88 337 ARG A CA 1
ATOM 2685 C C . ARG A 1 337 ? -26.293 -3.856 35.798 1.00 80.88 337 ARG A C 1
ATOM 2687 O O . ARG A 1 337 ? -27.405 -4.312 36.052 1.00 80.88 337 ARG A O 1
ATOM 2694 N N . THR A 1 338 ? -25.350 -3.713 36.719 1.00 76.12 338 THR A N 1
ATOM 2695 C CA . THR A 1 338 ? -25.648 -3.835 38.142 1.00 76.12 338 THR A CA 1
ATOM 2696 C C . THR A 1 338 ? -26.089 -2.489 38.680 1.00 76.12 338 THR A C 1
ATOM 2698 O O . THR A 1 338 ? -25.394 -1.476 38.579 1.00 76.1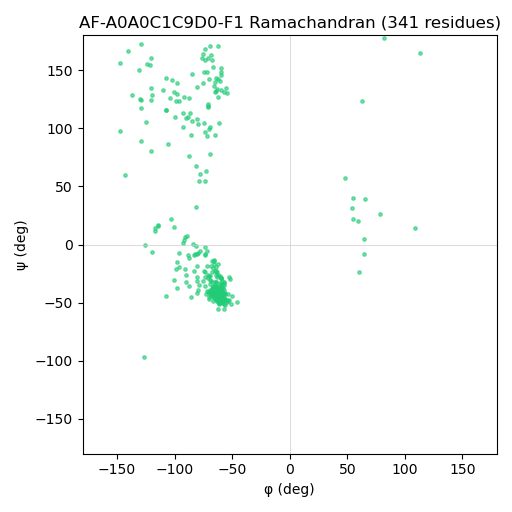2 338 THR A O 1
ATOM 2701 N N . AS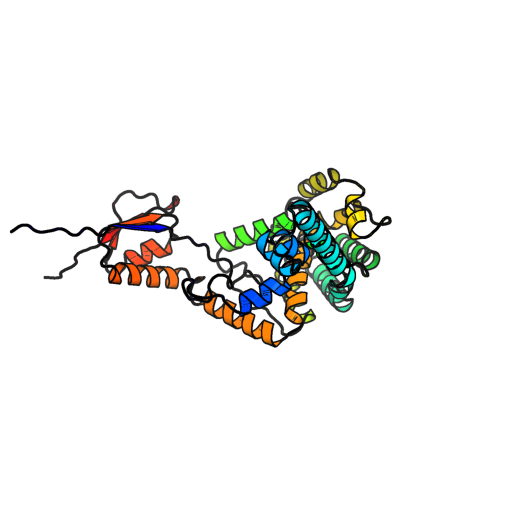P A 1 339 ? -27.256 -2.483 39.303 1.00 65.75 339 ASP A N 1
ATOM 2702 C CA . ASP A 1 339 ? -27.734 -1.352 40.082 1.00 65.75 339 ASP A CA 1
ATOM 2703 C C . ASP A 1 339 ? -27.049 -1.371 41.453 1.00 65.75 339 ASP A C 1
ATOM 2705 O O . ASP A 1 339 ? -27.747 -1.443 42.459 1.00 65.75 339 ASP A O 1
ATOM 2709 N N . TYR A 1 340 ? -25.707 -1.407 41.538 1.00 45.00 340 TYR A N 1
ATOM 2710 C CA . TYR A 1 340 ? -25.020 -1.529 42.834 1.00 45.00 340 TYR A CA 1
ATOM 2711 C C . TYR A 1 340 ? -25.189 -0.245 43.667 1.00 45.00 340 TYR A C 1
ATOM 2713 O O . TYR A 1 340 ? -24.304 0.599 43.784 1.00 45.00 340 TYR A O 1
ATOM 2721 N N . VAL A 1 341 ? -26.374 -0.112 44.259 1.00 38.69 341 VAL A N 1
ATOM 2722 C CA . VAL A 1 341 ? -26.671 0.636 45.465 1.00 38.69 341 VAL A CA 1
ATOM 2723 C C . VAL A 1 341 ? -26.054 -0.196 46.577 1.00 38.69 341 VAL A C 1
ATOM 2725 O O . VAL A 1 341 ? -26.647 -1.156 47.063 1.00 38.69 341 VAL A O 1
ATOM 2728 N N . GLY A 1 342 ? -24.812 0.127 46.929 1.00 34.53 342 GLY A N 1
ATOM 2729 C CA . GLY A 1 342 ? -24.271 -0.297 48.209 1.00 34.53 342 GLY A CA 1
ATOM 2730 C C . GLY A 1 342 ? -25.135 0.316 49.307 1.00 34.53 342 GLY A C 1
ATOM 2731 O O . GLY A 1 342 ? -25.066 1.522 49.537 1.00 34.53 342 GLY A O 1
ATOM 2732 N N . THR A 1 343 ? -25.981 -0.501 49.927 1.00 32.84 343 THR A N 1
ATOM 2733 C CA . THR A 1 343 ? -26.462 -0.278 51.295 1.00 32.84 343 THR A CA 1
ATOM 2734 C C . THR A 1 343 ? -25.522 -0.948 52.269 1.00 32.84 343 THR A C 1
ATOM 2736 O O . THR A 1 343 ? -25.222 -2.142 52.022 1.00 32.84 343 THR A O 1
#

Radius of gyration: 25.24 Å; Cα contacts (8 Å, |Δi|>4): 447; chains: 1; bounding box: 70×46×79 Å

Secondary structure (DSSP, 8-state):
--------EEEEE-------TTT-SSSSSSS--HHHHHHHHHHS-HHHHHHT--HHHHHHHHT-TT--HHHHHHHHHHHHHHHHHHHHHHSPBHHHHS-HHHHHHHHHHHHHHGGGT--HHHHHHHHHHHHHHTTSB-HHHHHS--TTTTHHHHHHHHHHHHH-STT--SSTTSSSPP--SSH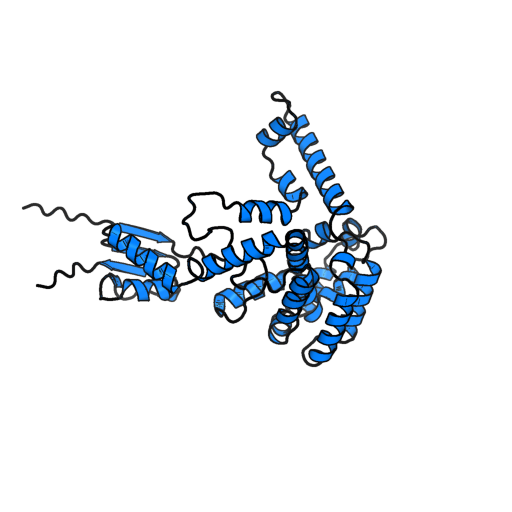HHHHHHHHHHHSSHHHHTTSPPHHHHHHHHHTS-TTTTHHHH-TT--GGGGGGGGSHHHHHHHHHHHHHHHHHHHTT-HHHHHHHHHHHHHHHHTTT-HHHHHHHHHHHHHHTT-SEEEEES--THHHHHHTGGGSEEEPSS--GGGT-EEEEEP-----

Nearest PDB structures (foldseek):
  4f1i-assembly1_A-2  TM=6.755E-01  e=1.244E+00  Caenorhabditis elegans
  4gew-assembly1_A-2  TM=6.770E-01  e=1.805E+00  Caenorhabditis elegans
  2jdd-assembly1_A  TM=3.661E-01  e=1.570E+00  Bacillus licheniformis

Organism: NCBI:txid83552